Protein AF-A0AA46BMF0-F1 (afdb_monomer)

Sequence (228 aa):
MGSPQRKYLVFAQSRNICGVSTIYRDSSHRDNASNGRYTAHARIDETCWSSPDWSVAAHELVHMLGGVQPDAPHASGKYHCDDANDLMCYRETPTTRLRPVCGLEHVGLLDCGGDDYFSTAPRRGGYLASHWNVADSVFLDRTPMLSAAQGAPIAVRGKPKPGRALALSVPVIPGVQKYTWRGPGIRNNNRSRTRAVLPDRPAVVTYRLLINMPDGVVQESTRTLRVR

Mean predicted aligned error: 12.83 Å

pLDDT: mean 90.82, std 10.12, range [42.22, 98.31]

Foldseek 3Di:
DFFLQDEEEEEDADDDDQKDKDADQFFAAPPGCLQSVGYMYMYGYPVQPDDPQAHSSVLRVLRSLHAFHLPFPQHPNPRAGQAPLANRHDCPDPPRHHDPPDDSNRNHPHDPPCQGAADPDHDVVGSNVGTYHSCPHPVDDPDDPPPQAAAFEWDWDDDQAAQDKIKTFGPDDPQWPFKAKDWAQWDGDRDRMTMRGHHNDWDKIKMKIWTAGPVRGIYIYMDIDTYD

Solvent-accessible surface area (backbone atoms only — not comparable to full-atom values): 12692 Å² total; per-residue (Å²): 139,79,52,29,88,45,74,45,80,42,84,40,94,47,81,85,52,58,59,49,48,35,68,58,99,46,52,46,51,85,82,23,50,41,58,47,68,43,54,32,49,24,42,29,13,57,83,34,73,72,55,98,56,43,51,50,67,57,40,27,48,39,20,34,47,33,28,34,34,51,84,27,89,50,34,68,58,76,41,28,28,27,46,28,38,23,47,58,25,66,73,83,45,98,79,52,72,64,41,88,77,40,55,80,87,28,29,69,36,78,40,75,82,31,49,49,26,33,41,96,75,46,48,86,89,38,58,46,61,69,24,36,32,43,65,74,28,83,90,57,78,90,66,76,78,73,60,82,67,64,26,65,70,65,45,75,49,72,77,57,31,52,57,37,64,35,41,39,32,37,78,85,64,88,72,61,74,43,38,46,60,45,46,74,55,52,57,68,74,61,48,56,53,43,50,26,38,40,58,79,49,76,44,77,47,57,36,40,37,41,37,35,37,83,90,70,52,69,32,43,24,73,44,78,47,69,30,93

Organism: NCBI:txid1863

Secondary structure (DSSP, 8-state):
---TT-EEEEEES--S-SEEE------BSSS-TTTTTS-EEEEEEGGGS--SS--HHHHHHHHHTTPSPTTSTTB-SSS-B-BTTSTTB---STT---B--S-GGGTTSS-TTSSSS--SSPPTTSGGGTB--GGG-TTS-------SS-PPP-EEES---TT-EEEEE-PPPTT--EEEEESTTB---SSSEEEEEPPSS-EEEEEEEEEE-TTS-EEEEEEEEEE-

Nearest PDB structures (foldseek):
  9flu-assembly1_A  TM=7.341E-01  e=1.846E-03  Aureispira sp. CCB-QB1
  9g8b-assembly1_A  TM=7.384E-01  e=3.014E-03  Aureispira sp. CCB-QB1
  9fls-assembly1_A  TM=6.776E-01  e=3.205E-03  Aureispira sp. CCB-QB1
  9flw-assembly1_A  TM=7.403E-01  e=1.720E-01  Aureispira sp. CCB-QB1
  3pe9-assembly4_D  TM=5.114E-01  e=1.676E-02  Acetivibrio thermocellus

Structure (mmCIF, N/CA/C/O backbone):
data_AF-A0AA46BMF0-F1
#
_entry.id   AF-A0AA46BMF0-F1
#
loop_
_atom_site.group_PDB
_atom_site.id
_atom_site.type_symbol
_atom_site.label_atom_id
_atom_site.label_alt_id
_atom_site.label_comp_id
_atom_site.label_asym_id
_atom_site.label_entity_id
_atom_site.label_seq_id
_atom_site.pdbx_PDB_ins_code
_atom_site.Cartn_x
_atom_site.Cartn_y
_atom_site.Cartn_z
_atom_site.occupancy
_atom_site.B_iso_or_equiv
_atom_site.auth_seq_id
_atom_site.auth_comp_id
_atom_site.auth_asym_id
_atom_site.auth_atom_id
_atom_site.pdbx_PDB_model_num
ATOM 1 N N . MET A 1 1 ? 9.188 -21.666 -14.928 1.00 49.38 1 MET A N 1
ATOM 2 C CA . MET A 1 1 ? 8.890 -21.388 -13.505 1.00 49.38 1 MET A CA 1
ATOM 3 C C . MET A 1 1 ? 8.235 -20.022 -13.434 1.00 49.38 1 MET A C 1
ATOM 5 O O . MET A 1 1 ? 8.790 -19.093 -13.999 1.00 49.38 1 MET A O 1
ATOM 9 N N . GLY A 1 2 ? 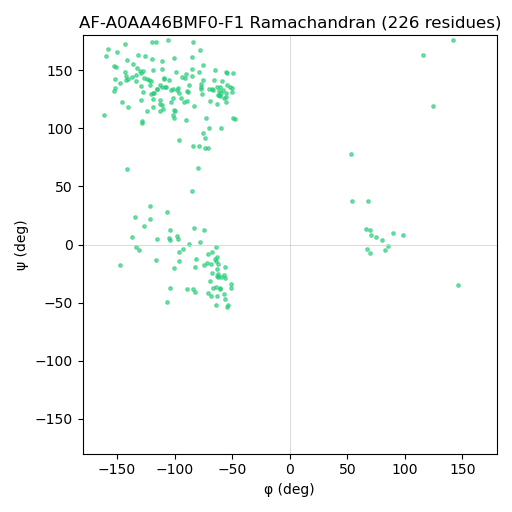7.058 -19.930 -12.815 1.00 69.69 2 GLY A N 1
ATOM 10 C CA . GLY A 1 2 ? 6.289 -18.689 -12.673 1.00 69.69 2 GLY A CA 1
ATOM 11 C C . GLY A 1 2 ? 4.869 -18.827 -13.221 1.00 69.69 2 GLY A C 1
ATOM 12 O O . GLY A 1 2 ? 4.691 -19.144 -14.392 1.00 69.69 2 GLY A O 1
ATOM 13 N N . SER A 1 3 ? 3.866 -18.636 -12.361 1.00 84.56 3 SER A N 1
ATOM 14 C CA . SER A 1 3 ? 2.471 -18.445 -12.779 1.00 84.56 3 SER A CA 1
ATOM 15 C C . SER A 1 3 ? 2.188 -16.944 -12.817 1.00 84.56 3 SER A C 1
ATOM 17 O O . SER A 1 3 ? 2.576 -16.253 -11.872 1.00 84.56 3 SER A O 1
ATOM 19 N N . PRO A 1 4 ? 1.537 -16.400 -13.859 1.00 87.44 4 PRO A N 1
ATOM 20 C CA . PRO A 1 4 ? 1.172 -14.985 -13.892 1.00 87.44 4 PRO A CA 1
ATOM 21 C C . PRO A 1 4 ? 0.082 -14.649 -12.861 1.00 87.44 4 PRO A C 1
ATOM 23 O O . PRO A 1 4 ? -0.049 -13.501 -12.460 1.00 87.44 4 PRO A O 1
ATOM 26 N N . GLN A 1 5 ? -0.616 -15.664 -12.339 1.00 88.06 5 GLN A N 1
ATOM 27 C CA . GLN A 1 5 ? -1.587 -15.556 -11.246 1.00 88.06 5 GLN A CA 1
ATOM 28 C C . GLN A 1 5 ? -0.933 -15.562 -9.854 1.00 88.06 5 GLN A C 1
ATOM 30 O O . GLN A 1 5 ? -1.604 -15.810 -8.853 1.00 88.06 5 GLN A O 1
ATOM 35 N N . ARG A 1 6 ? 0.387 -15.364 -9.759 1.00 91.56 6 ARG A N 1
ATOM 36 C CA . ARG A 1 6 ? 1.110 -15.286 -8.484 1.00 91.56 6 ARG A CA 1
ATOM 37 C C . ARG A 1 6 ? 2.177 -14.200 -8.539 1.00 91.56 6 ARG A C 1
ATOM 39 O O . ARG A 1 6 ? 2.861 -14.032 -9.550 1.00 91.56 6 ARG A O 1
ATOM 46 N N . LYS A 1 7 ? 2.336 -13.507 -7.415 1.00 93.69 7 LYS A N 1
ATOM 47 C CA . LYS A 1 7 ? 3.423 -12.564 -7.144 1.00 93.69 7 LYS A CA 1
ATOM 48 C C . LYS A 1 7 ? 4.251 -13.135 -6.001 1.00 93.69 7 LYS A C 1
ATOM 50 O O . LYS A 1 7 ? 3.685 -13.633 -5.029 1.00 93.69 7 LYS A O 1
ATOM 55 N N . TYR A 1 8 ? 5.570 -13.129 -6.146 1.00 95.69 8 TYR A N 1
ATOM 56 C CA . TYR A 1 8 ? 6.467 -13.780 -5.193 1.00 95.69 8 TYR A CA 1
ATOM 57 C C . TYR A 1 8 ? 7.299 -12.737 -4.462 1.00 95.69 8 TYR A C 1
ATOM 59 O O . TYR A 1 8 ? 8.140 -12.075 -5.063 1.00 95.69 8 TYR A O 1
ATOM 67 N N . LEU A 1 9 ? 7.080 -12.629 -3.157 1.00 96.19 9 LEU A N 1
ATOM 68 C CA . LEU A 1 9 ? 7.889 -11.814 -2.263 1.00 96.19 9 LEU A CA 1
ATOM 69 C C . LEU A 1 9 ? 8.880 -12.729 -1.538 1.00 96.19 9 LEU A C 1
ATOM 71 O O . LEU A 1 9 ? 8.469 -13.627 -0.802 1.00 96.19 9 LEU A O 1
ATOM 75 N N . VAL A 1 10 ? 10.175 -12.544 -1.786 1.00 96.31 10 VAL A N 1
ATOM 76 C CA . VAL A 1 10 ? 11.238 -13.423 -1.284 1.00 96.31 10 VAL A CA 1
ATOM 77 C C . VAL A 1 10 ? 12.072 -12.695 -0.237 1.00 96.31 10 VAL A C 1
ATOM 79 O O . VAL A 1 10 ? 12.730 -11.701 -0.533 1.00 96.31 10 VAL A O 1
ATOM 82 N N . PHE A 1 11 ? 12.098 -13.237 0.975 1.00 97.06 11 PHE A N 1
ATOM 83 C CA . PHE A 1 11 ? 13.001 -12.806 2.038 1.00 97.06 11 PHE A CA 1
ATOM 84 C C . PHE A 1 11 ? 14.286 -13.631 1.942 1.00 97.06 11 PHE A C 1
ATOM 86 O O . PHE A 1 11 ? 14.283 -14.835 2.203 1.00 97.06 11 PHE A O 1
ATOM 93 N N . ALA A 1 12 ? 15.367 -13.002 1.488 1.00 96.31 12 ALA A N 1
ATOM 94 C CA . ALA A 1 12 ? 16.640 -13.658 1.227 1.00 96.31 12 ALA A CA 1
ATOM 95 C C . ALA A 1 12 ? 17.631 -13.402 2.367 1.00 96.31 12 ALA A C 1
ATOM 97 O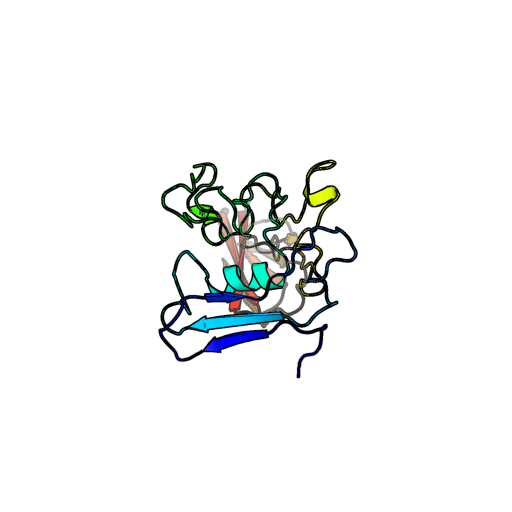 O . ALA A 1 12 ? 17.821 -12.267 2.796 1.00 96.31 12 ALA A O 1
ATOM 98 N N . GLN A 1 13 ? 18.302 -14.458 2.825 1.00 96.38 13 GLN A N 1
ATOM 99 C CA . GLN A 1 13 ? 19.389 -14.351 3.797 1.00 96.38 13 GLN A CA 1
ATOM 100 C C . GLN A 1 13 ? 20.674 -13.896 3.082 1.00 96.38 13 GLN A C 1
ATOM 102 O O . GLN A 1 13 ? 21.460 -14.699 2.580 1.00 96.38 13 GLN A O 1
ATOM 107 N N . SER A 1 14 ? 20.808 -12.585 2.922 1.00 95.69 14 SER A N 1
ATOM 108 C CA . SER A 1 14 ? 21.863 -11.875 2.191 1.00 95.69 14 SER A CA 1
ATOM 109 C C . SER A 1 14 ? 21.937 -10.439 2.717 1.00 95.69 14 SER A C 1
ATOM 111 O O . SER A 1 14 ? 21.047 -10.027 3.451 1.00 95.69 14 SER A O 1
ATOM 113 N N . ARG A 1 15 ? 22.979 -9.671 2.366 1.00 94.88 15 ARG A N 1
ATOM 114 C CA . ARG A 1 15 ? 23.179 -8.266 2.793 1.00 94.88 15 ARG A CA 1
ATOM 115 C C . ARG A 1 15 ? 23.594 -7.329 1.649 1.00 94.88 15 ARG A C 1
ATOM 117 O O . ARG A 1 15 ? 24.270 -6.333 1.883 1.00 94.88 15 ARG A O 1
ATOM 124 N N . ASN A 1 16 ? 23.276 -7.686 0.408 1.00 93.94 16 ASN A N 1
ATOM 125 C CA . ASN A 1 16 ? 23.817 -7.032 -0.786 1.00 93.94 16 ASN A CA 1
ATOM 126 C C . ASN A 1 16 ? 22.973 -5.838 -1.247 1.00 93.94 16 ASN A C 1
ATOM 128 O O . ASN A 1 16 ? 23.525 -4.842 -1.705 1.00 93.94 16 ASN A O 1
ATOM 132 N N . ILE A 1 17 ? 21.647 -5.940 -1.158 1.00 93.44 17 ILE A N 1
ATOM 133 C CA . ILE A 1 17 ? 20.696 -4.910 -1.609 1.00 93.44 17 ILE A CA 1
ATOM 134 C C . ILE A 1 17 ? 19.537 -4.838 -0.625 1.00 93.44 17 ILE A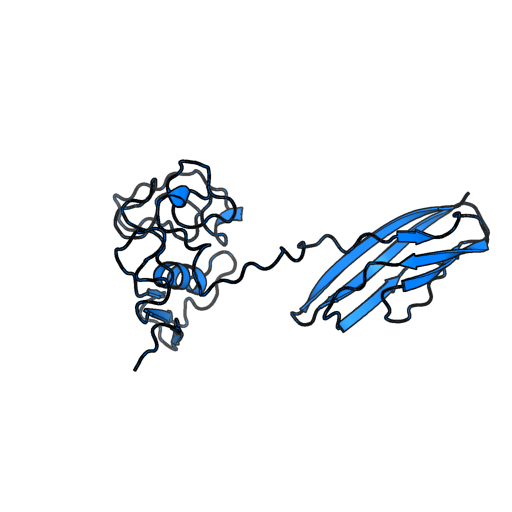 C 1
ATOM 136 O O . ILE A 1 17 ? 19.103 -5.885 -0.184 1.00 93.44 17 ILE A O 1
ATOM 140 N N . CYS A 1 18 ? 18.987 -3.667 -0.289 1.00 92.62 18 CYS A N 1
ATOM 141 C CA . CYS A 1 18 ? 17.825 -3.658 0.613 1.00 92.62 18 CYS A CA 1
ATOM 142 C C . CYS A 1 18 ? 16.611 -4.361 -0.007 1.00 92.62 18 CYS A C 1
ATOM 144 O O . CYS A 1 18 ? 16.039 -5.263 0.606 1.00 92.62 18 CYS A O 1
ATOM 146 N N . GLY A 1 19 ? 16.250 -3.955 -1.221 1.00 95.44 19 GLY A N 1
ATOM 147 C CA . GLY A 1 19 ? 15.105 -4.455 -1.962 1.00 95.44 19 GLY A CA 1
ATOM 148 C C . GLY A 1 19 ? 15.347 -4.358 -3.464 1.00 95.44 19 GLY A C 1
ATOM 149 O O . GLY A 1 19 ? 16.166 -3.559 -3.922 1.00 95.44 19 GLY A O 1
ATOM 150 N N . VAL A 1 20 ? 14.700 -5.238 -4.221 1.00 96.62 20 VAL A N 1
ATOM 151 C CA . VAL A 1 20 ? 14.558 -5.111 -5.673 1.00 96.62 20 VAL A CA 1
ATOM 152 C C . VAL A 1 20 ? 13.283 -5.805 -6.114 1.00 96.62 20 VAL A C 1
ATOM 154 O O . VAL A 1 20 ? 12.951 -6.888 -5.619 1.00 96.62 20 VAL A O 1
ATOM 157 N N . SER A 1 21 ? 12.608 -5.220 -7.093 1.00 97.31 21 SER A N 1
ATOM 158 C CA . SER A 1 21 ? 11.345 -5.723 -7.603 1.00 97.31 21 SER A CA 1
ATOM 159 C C . SER A 1 21 ? 11.272 -5.708 -9.120 1.00 97.31 21 SER A C 1
ATOM 161 O O . SER A 1 21 ? 11.945 -4.948 -9.815 1.00 97.31 21 SER A O 1
ATOM 163 N N . THR A 1 22 ? 10.426 -6.588 -9.641 1.00 97.12 22 THR A N 1
ATOM 164 C CA . THR A 1 22 ? 9.987 -6.534 -11.030 1.00 97.12 22 THR A CA 1
ATOM 165 C C . THR A 1 22 ? 8.963 -5.414 -11.179 1.00 97.12 22 THR A C 1
ATOM 167 O O . THR A 1 22 ? 7.964 -5.415 -10.468 1.00 97.12 22 THR A O 1
ATOM 170 N N . ILE A 1 23 ? 9.143 -4.535 -12.163 1.00 96.56 23 ILE A N 1
ATOM 171 C CA . ILE A 1 23 ? 8.135 -3.550 -12.561 1.00 96.56 23 ILE A CA 1
ATOM 172 C C . ILE A 1 23 ? 7.982 -3.528 -14.080 1.00 96.56 23 ILE A C 1
ATOM 174 O O . ILE A 1 23 ? 8.958 -3.643 -14.824 1.00 96.56 23 ILE A O 1
ATOM 178 N N . TYR A 1 24 ? 6.742 -3.387 -14.542 1.00 96.81 24 TYR A N 1
ATOM 179 C CA . TYR A 1 24 ? 6.412 -3.243 -15.955 1.00 96.81 24 TYR A CA 1
ATOM 180 C C . TYR A 1 24 ? 5.978 -1.809 -16.237 1.00 96.81 24 TYR A C 1
ATOM 182 O O . TYR A 1 24 ? 5.183 -1.243 -15.488 1.00 96.81 24 TYR A O 1
ATOM 190 N N . ARG A 1 25 ? 6.488 -1.233 -17.331 1.00 97.69 25 ARG A N 1
ATOM 191 C CA . ARG A 1 25 ? 5.998 0.043 -17.856 1.00 97.69 25 ARG A CA 1
ATOM 192 C C . ARG A 1 25 ? 4.668 -0.188 -18.551 1.00 97.69 25 ARG A C 1
ATOM 194 O O . ARG A 1 25 ? 4.633 -0.590 -19.712 1.00 97.69 25 ARG A O 1
ATOM 201 N N . ASP A 1 26 ? 3.605 0.054 -17.817 1.00 97.81 26 ASP A N 1
ATOM 202 C CA . ASP A 1 26 ? 2.238 -0.058 -18.276 1.00 97.81 26 ASP A CA 1
ATOM 203 C C . ASP A 1 26 ? 1.385 0.743 -17.295 1.00 97.81 26 ASP A C 1
ATOM 205 O O . ASP A 1 26 ? 1.287 0.381 -16.126 1.00 97.81 26 ASP A O 1
ATOM 209 N N . SER A 1 27 ? 0.816 1.856 -17.746 1.00 97.56 27 SER A N 1
ATOM 210 C CA . SER A 1 27 ? -0.126 2.668 -16.972 1.00 97.56 27 SER A CA 1
ATOM 211 C C . SER A 1 27 ? -1.567 2.462 -17.438 1.00 97.56 27 SER A C 1
ATOM 213 O O . SER A 1 27 ? -2.464 3.200 -17.028 1.00 97.56 27 SER A O 1
ATOM 215 N N . SER A 1 28 ? -1.831 1.439 -18.265 1.00 97.75 28 SER A N 1
ATOM 216 C CA . SER A 1 28 ? -3.189 1.132 -18.705 1.00 97.75 28 SER A CA 1
ATOM 217 C C . SER A 1 28 ? -4.070 0.742 -17.517 1.00 97.75 28 SER A C 1
ATOM 219 O O . SER A 1 28 ? -3.673 -0.010 -16.628 1.00 97.75 28 SER A O 1
ATOM 221 N N . HIS A 1 29 ? -5.287 1.282 -17.491 1.00 94.62 29 HIS A N 1
ATOM 222 C CA . HIS A 1 29 ? -6.193 1.148 -16.350 1.00 94.62 29 HIS A CA 1
ATOM 223 C C . HIS A 1 29 ? -6.704 -0.286 -16.146 1.00 94.62 29 HIS A C 1
ATOM 225 O O . HIS A 1 29 ? -6.736 -0.771 -15.023 1.00 94.62 29 HIS A O 1
ATOM 231 N N . ARG A 1 30 ? -7.119 -0.980 -17.213 1.00 87.44 30 ARG A N 1
ATOM 232 C CA . ARG A 1 30 ? -7.803 -2.286 -17.099 1.00 87.44 30 ARG A CA 1
ATOM 233 C C . ARG A 1 30 ? -6.917 -3.483 -17.432 1.00 87.44 30 ARG A C 1
ATOM 235 O O . ARG A 1 30 ? -7.006 -4.501 -16.755 1.00 87.44 30 ARG A O 1
ATOM 242 N N . ASP A 1 31 ? -6.047 -3.342 -18.429 1.00 89.00 31 ASP A N 1
ATOM 243 C CA . ASP A 1 31 ? -5.282 -4.452 -19.017 1.00 89.00 31 ASP A CA 1
ATOM 244 C C . ASP A 1 31 ? -3.799 -4.436 -18.615 1.00 89.00 31 ASP A C 1
ATOM 246 O O . ASP A 1 31 ? -2.932 -4.929 -19.345 1.00 89.00 31 ASP A O 1
ATOM 250 N N . ASN A 1 32 ? -3.520 -3.877 -17.436 1.00 95.38 32 ASN A N 1
ATOM 251 C CA . ASN A 1 32 ? -2.176 -3.669 -16.930 1.00 95.38 32 ASN A CA 1
ATOM 252 C C . ASN A 1 32 ? -1.367 -4.973 -16.834 1.00 95.38 32 ASN A C 1
ATOM 254 O O . ASN A 1 32 ? -1.813 -5.970 -16.259 1.00 95.38 32 ASN A O 1
ATOM 258 N N . ALA A 1 33 ? -0.130 -4.946 -17.320 1.00 96.12 33 ALA A N 1
ATOM 259 C CA . ALA A 1 33 ? 0.840 -6.035 -17.261 1.00 96.12 33 ALA A CA 1
ATOM 260 C C . ALA A 1 33 ? 1.031 -6.633 -15.850 1.00 96.12 33 ALA A C 1
ATOM 262 O O . ALA A 1 33 ? 1.175 -7.854 -15.692 1.00 96.12 33 ALA A O 1
ATOM 263 N N . SER A 1 34 ? 1.003 -5.793 -14.814 1.00 95.75 34 SER A N 1
ATOM 264 C CA . SER A 1 34 ? 1.143 -6.217 -13.421 1.00 95.75 34 SER A CA 1
ATOM 265 C C . SER A 1 34 ? -0.117 -6.897 -12.875 1.00 95.75 34 SER A C 1
ATOM 267 O O . SER A 1 34 ? -0.003 -7.679 -11.927 1.00 95.75 34 SER A O 1
ATOM 269 N N . ASN A 1 35 ? -1.276 -6.727 -13.519 1.00 95.12 35 ASN A N 1
ATOM 270 C CA . ASN A 1 35 ? -2.581 -7.228 -13.083 1.00 95.12 35 ASN A CA 1
ATOM 271 C C . ASN A 1 35 ? -2.871 -8.682 -13.508 1.00 95.12 35 ASN A C 1
ATOM 273 O O . ASN A 1 35 ? -3.930 -9.013 -14.034 1.00 95.12 35 ASN A O 1
ATOM 277 N N . GLY A 1 36 ? -1.896 -9.570 -13.313 1.00 92.69 36 GLY A N 1
ATOM 278 C CA . GLY A 1 36 ? -2.060 -11.006 -13.560 1.00 92.69 36 GLY A CA 1
ATOM 279 C C . GLY A 1 36 ? -1.716 -11.466 -14.977 1.00 92.69 36 GLY A C 1
ATOM 280 O O . GLY A 1 36 ? -1.971 -12.621 -15.316 1.00 92.69 36 GLY A O 1
ATOM 281 N N . ARG A 1 37 ? -1.108 -10.596 -15.798 1.00 93.50 37 ARG A N 1
ATOM 282 C CA . ARG A 1 37 ? -0.614 -10.947 -17.139 1.00 93.50 37 ARG A CA 1
ATOM 283 C C . ARG A 1 37 ? 0.780 -11.572 -17.109 1.00 93.50 37 ARG A C 1
ATOM 285 O O . ARG A 1 37 ? 1.035 -12.523 -17.844 1.00 93.50 37 ARG A O 1
ATOM 292 N N . TYR A 1 38 ? 1.664 -11.075 -16.242 1.00 93.69 38 TYR A N 1
ATOM 293 C CA . TYR A 1 38 ? 3.028 -11.586 -16.100 1.00 93.69 38 TYR A CA 1
ATOM 294 C C . TYR A 1 38 ? 3.395 -11.906 -14.649 1.00 93.69 38 TYR A C 1
ATOM 296 O O . TYR A 1 38 ? 2.963 -11.246 -13.694 1.00 93.69 38 TYR A O 1
ATOM 304 N N . THR A 1 39 ? 4.239 -12.928 -14.491 1.00 93.12 39 THR A N 1
ATOM 305 C CA . THR A 1 39 ? 4.863 -13.256 -13.208 1.00 93.12 39 THR A CA 1
ATOM 306 C C . THR A 1 39 ? 5.841 -12.158 -12.815 1.00 93.12 39 THR A C 1
ATOM 308 O O . THR A 1 39 ? 6.676 -11.761 -13.617 1.00 93.12 39 THR A O 1
ATOM 311 N N . ALA A 1 40 ? 5.779 -11.726 -11.560 1.00 95.25 40 ALA A N 1
ATOM 312 C CA . ALA A 1 40 ? 6.712 -10.771 -10.980 1.00 95.25 40 ALA A CA 1
ATOM 313 C C . ALA A 1 40 ? 7.243 -11.303 -9.647 1.00 95.25 40 ALA A C 1
ATOM 315 O O . ALA A 1 40 ? 6.557 -12.056 -8.943 1.00 95.25 40 ALA A O 1
ATOM 316 N N . HIS A 1 41 ? 8.475 -10.914 -9.336 1.00 95.94 41 HIS A N 1
ATOM 317 C CA . HIS A 1 41 ? 9.161 -11.287 -8.107 1.00 95.94 41 HIS A CA 1
ATOM 318 C C . HIS A 1 41 ? 9.805 -10.050 -7.489 1.00 95.94 41 HIS A C 1
ATOM 320 O O . HIS A 1 41 ? 10.296 -9.177 -8.209 1.00 95.94 41 HIS A O 1
ATOM 326 N N . ALA A 1 42 ? 9.835 -10.032 -6.166 1.00 97.50 42 ALA A N 1
ATOM 327 C CA . ALA A 1 42 ? 10.571 -9.079 -5.366 1.00 97.50 42 ALA A CA 1
ATOM 328 C C . ALA A 1 42 ? 11.448 -9.829 -4.372 1.00 97.50 42 ALA A C 1
ATOM 330 O O . ALA A 1 42 ? 11.106 -10.925 -3.915 1.00 97.50 42 ALA A O 1
ATOM 331 N N . ARG A 1 43 ? 12.580 -9.226 -4.035 1.00 96.81 43 ARG A N 1
ATOM 332 C CA . ARG A 1 43 ? 13.553 -9.757 -3.089 1.00 96.81 43 ARG A CA 1
ATOM 333 C C . ARG A 1 43 ? 13.894 -8.692 -2.058 1.00 96.81 43 ARG A C 1
ATOM 335 O O . ARG A 1 43 ? 14.145 -7.555 -2.433 1.00 96.81 43 ARG A O 1
ATOM 342 N N . ILE A 1 44 ? 13.964 -9.101 -0.794 1.00 97.69 44 ILE A N 1
ATOM 343 C CA . ILE A 1 44 ? 14.371 -8.266 0.338 1.00 97.69 44 ILE A CA 1
ATOM 344 C C . ILE A 1 44 ? 15.453 -9.009 1.120 1.00 97.69 44 ILE A C 1
ATOM 346 O O . ILE A 1 44 ? 15.247 -10.152 1.544 1.00 97.69 44 ILE A O 1
ATOM 350 N N . ASP A 1 45 ? 16.603 -8.367 1.304 1.00 97.38 45 ASP A N 1
ATOM 351 C CA . ASP A 1 45 ? 17.725 -8.932 2.057 1.00 97.38 45 ASP A CA 1
ATOM 352 C C . ASP A 1 45 ? 17.582 -8.685 3.570 1.00 97.38 45 ASP A C 1
ATOM 354 O O . ASP A 1 45 ? 16.839 -7.810 4.022 1.00 97.38 45 ASP A O 1
ATOM 358 N N . GLU A 1 46 ? 18.316 -9.462 4.368 1.00 95.94 46 GLU A N 1
ATOM 359 C CA . GLU A 1 46 ? 18.089 -9.627 5.812 1.00 95.94 46 GLU A CA 1
ATOM 360 C C . GLU A 1 46 ? 18.245 -8.345 6.633 1.00 95.94 46 GLU A C 1
ATOM 362 O O . GLU A 1 46 ? 17.618 -8.194 7.679 1.00 95.94 46 GLU A O 1
ATOM 367 N N . THR A 1 47 ? 19.034 -7.387 6.147 1.00 93.25 47 THR A N 1
ATOM 368 C CA . THR A 1 47 ? 19.223 -6.090 6.808 1.00 93.25 47 THR A CA 1
ATOM 369 C C . THR A 1 47 ? 18.000 -5.181 6.710 1.00 93.25 47 THR A C 1
ATOM 371 O O . THR A 1 47 ? 17.933 -4.199 7.443 1.00 93.25 47 THR A O 1
ATOM 374 N N . CYS A 1 48 ? 17.053 -5.478 5.814 1.00 94.62 48 CYS A N 1
ATOM 375 C CA . CYS A 1 48 ? 15.906 -4.615 5.516 1.00 94.62 48 CYS A CA 1
ATOM 376 C C . CYS A 1 48 ? 14.560 -5.358 5.646 1.00 94.62 48 CYS A C 1
ATOM 378 O O . CYS A 1 48 ? 13.529 -4.864 5.194 1.00 94.62 48 CYS A O 1
ATOM 380 N N . TRP A 1 49 ? 14.550 -6.530 6.299 1.00 93.94 49 TRP A N 1
ATOM 381 C CA . TRP A 1 49 ? 13.331 -7.306 6.578 1.00 93.94 49 TRP A CA 1
ATOM 382 C C . TRP A 1 49 ? 12.327 -6.576 7.476 1.00 93.94 49 TRP A C 1
ATOM 384 O O . TRP A 1 49 ? 11.132 -6.840 7.383 1.00 93.94 49 TRP A O 1
ATOM 394 N N . SER A 1 50 ? 12.796 -5.681 8.349 1.00 87.19 50 SER A N 1
ATOM 395 C CA . SER A 1 50 ? 11.948 -4.944 9.284 1.00 87.19 50 SER A CA 1
ATOM 396 C C . SER A 1 50 ? 12.513 -3.555 9.550 1.00 87.19 50 SER A C 1
ATOM 398 O O . SER A 1 50 ? 13.713 -3.396 9.764 1.00 87.19 50 SER A O 1
ATOM 400 N N . SER A 1 51 ? 11.628 -2.566 9.609 1.00 80.81 51 SER A N 1
ATOM 401 C CA . SER A 1 51 ? 11.893 -1.216 10.106 1.00 80.81 51 SER A CA 1
ATOM 402 C C . SER A 1 51 ? 10.643 -0.733 10.861 1.00 80.81 51 SER A C 1
ATOM 404 O O . SER A 1 51 ? 9.545 -1.196 10.547 1.00 80.81 51 SER A O 1
ATOM 406 N N . PRO A 1 52 ? 10.787 0.105 11.905 1.00 76.88 52 PRO A N 1
ATOM 407 C CA . PRO A 1 52 ? 9.652 0.563 12.707 1.00 76.88 52 PRO A CA 1
ATOM 408 C C . PRO A 1 52 ? 8.654 1.417 11.915 1.00 76.88 52 PRO A C 1
ATOM 410 O O . PRO A 1 52 ? 7.453 1.274 12.123 1.00 76.88 52 PRO A O 1
ATOM 413 N N . ASP A 1 53 ? 9.146 2.252 10.997 1.00 78.62 53 ASP A N 1
ATOM 414 C CA . ASP A 1 53 ? 8.331 3.287 10.342 1.00 78.62 53 ASP A CA 1
ATOM 415 C C . ASP A 1 53 ? 8.177 3.074 8.827 1.00 78.62 53 ASP A C 1
ATOM 417 O O . ASP A 1 53 ? 7.325 3.693 8.200 1.00 78.62 53 ASP A O 1
ATOM 421 N N . TRP A 1 54 ? 8.979 2.184 8.232 1.00 85.19 54 TRP A N 1
ATOM 422 C CA . TRP A 1 54 ? 9.023 1.924 6.789 1.00 85.19 54 TRP A CA 1
ATOM 423 C C . TRP A 1 54 ? 8.997 0.425 6.494 1.00 85.19 54 TRP A C 1
ATOM 425 O O . TRP A 1 54 ? 9.526 -0.375 7.263 1.00 85.19 54 TRP A O 1
ATOM 435 N N . SER A 1 55 ? 8.470 0.028 5.335 1.00 93.00 55 SER A N 1
ATOM 436 C CA . SER A 1 55 ? 8.483 -1.371 4.900 1.00 93.00 55 SER A CA 1
ATOM 437 C C . SER A 1 55 ? 9.054 -1.518 3.493 1.00 93.00 55 SER A C 1
ATOM 439 O O . SER A 1 55 ? 8.370 -1.273 2.503 1.00 93.00 55 SER A O 1
ATOM 441 N N . VAL A 1 56 ? 10.300 -2.001 3.394 1.00 95.12 56 VAL A N 1
ATOM 442 C CA . VAL A 1 56 ? 10.911 -2.360 2.098 1.00 95.12 56 VAL A CA 1
ATOM 443 C C . VAL A 1 56 ? 10.100 -3.461 1.418 1.00 95.12 56 VAL A C 1
ATOM 445 O O . VAL A 1 56 ? 9.867 -3.414 0.219 1.00 95.12 56 VAL A O 1
ATOM 448 N N . ALA A 1 57 ? 9.579 -4.416 2.189 1.00 96.06 57 ALA A N 1
ATOM 449 C CA . ALA A 1 57 ? 8.687 -5.446 1.669 1.00 96.06 57 ALA A CA 1
ATOM 450 C C . ALA A 1 57 ? 7.439 -4.855 0.989 1.00 96.06 57 ALA A C 1
ATOM 452 O O . ALA A 1 57 ? 7.056 -5.320 -0.083 1.00 96.06 57 ALA A O 1
ATOM 453 N N . ALA A 1 58 ? 6.821 -3.832 1.588 1.00 95.94 58 ALA A N 1
ATOM 454 C CA . ALA A 1 58 ? 5.668 -3.159 0.999 1.00 95.94 58 ALA A CA 1
ATOM 455 C C . ALA A 1 58 ? 6.063 -2.312 -0.222 1.00 95.94 58 ALA A C 1
ATOM 457 O O . ALA A 1 58 ? 5.387 -2.399 -1.242 1.00 95.94 58 ALA A O 1
ATOM 458 N N . HIS A 1 59 ? 7.182 -1.584 -0.153 1.00 96.94 59 HIS A N 1
ATOM 459 C CA . HIS A 1 59 ? 7.732 -0.807 -1.268 1.00 96.94 59 HIS A CA 1
ATOM 460 C C . HIS A 1 59 ? 7.939 -1.675 -2.522 1.00 96.94 59 HIS A C 1
ATOM 462 O O . HIS A 1 59 ? 7.371 -1.433 -3.587 1.00 96.94 59 HIS A O 1
ATOM 468 N N . GLU A 1 60 ? 8.667 -2.783 -2.371 1.00 97.69 60 GLU A N 1
ATOM 469 C CA . GLU A 1 60 ? 8.949 -3.690 -3.484 1.00 97.69 60 GLU A CA 1
ATOM 470 C C . GLU A 1 60 ? 7.697 -4.443 -3.965 1.00 97.69 60 GLU A C 1
ATOM 472 O O . GLU A 1 60 ? 7.560 -4.759 -5.153 1.00 97.69 60 GLU A O 1
ATOM 477 N N . LEU A 1 61 ? 6.753 -4.734 -3.064 1.00 97.12 61 LEU A N 1
ATOM 478 C CA . LEU A 1 61 ? 5.467 -5.319 -3.436 1.00 97.12 61 LEU A CA 1
ATOM 479 C C . LEU A 1 61 ? 4.665 -4.368 -4.330 1.00 97.12 61 LEU A C 1
ATOM 481 O O . LEU A 1 61 ? 4.137 -4.814 -5.347 1.00 97.12 61 LEU A O 1
ATOM 485 N N . VAL A 1 62 ? 4.602 -3.076 -4.004 1.00 97.94 62 VAL A N 1
ATOM 486 C CA . VAL A 1 62 ? 3.887 -2.074 -4.812 1.00 97.94 62 VAL A CA 1
ATOM 487 C C . VAL A 1 62 ? 4.471 -1.980 -6.224 1.00 97.94 62 VAL A C 1
ATOM 489 O O . VAL A 1 62 ? 3.701 -1.963 -7.188 1.00 97.94 62 VAL A O 1
ATOM 492 N N . HIS A 1 63 ? 5.797 -2.071 -6.377 1.00 98.31 63 HIS A N 1
ATOM 493 C CA . HIS A 1 63 ? 6.434 -2.219 -7.691 1.00 98.31 63 HIS A CA 1
ATOM 494 C C . HIS A 1 63 ? 5.932 -3.431 -8.483 1.00 98.31 63 HIS A C 1
ATOM 496 O O . HIS A 1 63 ? 5.529 -3.283 -9.641 1.00 98.31 63 HIS A O 1
ATOM 502 N N . MET A 1 64 ? 5.847 -4.612 -7.857 1.00 97.12 64 MET A N 1
ATOM 503 C CA . MET A 1 64 ? 5.303 -5.813 -8.517 1.00 97.12 64 MET A CA 1
ATOM 504 C C . MET A 1 64 ? 3.835 -5.668 -8.917 1.00 97.12 64 MET A C 1
ATOM 506 O O . MET A 1 64 ? 3.373 -6.358 -9.837 1.00 97.12 64 MET A O 1
ATOM 510 N N . LEU A 1 65 ? 3.098 -4.826 -8.191 1.00 97.44 65 LEU A N 1
ATOM 511 C CA . LEU A 1 65 ? 1.704 -4.497 -8.457 1.00 97.44 65 LEU A CA 1
ATOM 512 C C . LEU A 1 65 ? 1.549 -3.333 -9.444 1.00 97.44 65 LEU A C 1
ATOM 514 O O . LEU A 1 65 ? 0.422 -3.019 -9.805 1.00 97.44 65 LEU A O 1
ATOM 518 N N . GLY A 1 66 ? 2.643 -2.753 -9.948 1.00 97.38 66 GLY A N 1
ATOM 519 C CA . GLY A 1 66 ? 2.642 -1.765 -11.028 1.00 97.38 66 GLY A CA 1
ATOM 520 C C . GLY A 1 66 ? 2.725 -0.300 -10.594 1.00 97.38 66 GLY A C 1
ATOM 521 O O . GLY A 1 66 ? 2.584 0.559 -11.458 1.00 97.38 66 GLY A O 1
ATOM 522 N N . GLY A 1 67 ? 2.961 0.005 -9.317 1.00 97.12 67 GLY A N 1
ATOM 523 C CA . GLY A 1 67 ? 3.234 1.373 -8.852 1.00 97.12 67 GLY A CA 1
ATOM 524 C C . GLY A 1 67 ? 4.737 1.639 -8.675 1.00 97.12 67 GLY A C 1
ATOM 525 O O . GLY A 1 67 ? 5.480 0.733 -8.338 1.00 97.12 67 GLY A O 1
ATOM 526 N N . VAL A 1 68 ? 5.272 2.837 -8.874 1.00 97.88 68 VAL A N 1
ATOM 527 C CA . VAL A 1 68 ? 4.664 4.035 -9.467 1.00 97.88 68 VAL A CA 1
ATOM 528 C C . VAL A 1 68 ? 4.943 4.016 -10.969 1.00 97.88 68 VAL A C 1
ATOM 530 O O . VAL A 1 68 ? 6.020 3.592 -11.386 1.00 97.88 68 VAL A O 1
ATOM 533 N N . GLN A 1 69 ? 4.007 4.457 -11.811 1.00 98.06 69 GLN A N 1
ATOM 534 C CA . GLN A 1 69 ? 4.290 4.579 -13.245 1.00 98.06 69 GLN A CA 1
ATOM 535 C C . GLN A 1 69 ? 4.961 5.928 -13.566 1.00 98.06 69 GLN A C 1
ATOM 537 O O . GLN A 1 69 ? 4.637 6.928 -12.930 1.00 98.06 69 GLN A O 1
ATOM 542 N N . PRO A 1 70 ? 5.893 6.002 -14.538 1.00 96.69 70 PRO A N 1
ATOM 543 C CA . PRO A 1 70 ? 6.653 7.227 -14.825 1.00 96.69 70 PRO A CA 1
ATOM 544 C C . PRO A 1 70 ? 5.835 8.423 -15.330 1.00 96.69 70 PRO A C 1
ATOM 546 O O . PRO A 1 70 ? 6.377 9.521 -15.404 1.00 96.69 70 PRO A O 1
ATOM 549 N N . ASP A 1 71 ? 4.589 8.197 -15.739 1.00 97.44 71 ASP A N 1
ATOM 550 C CA . ASP A 1 71 ? 3.612 9.193 -16.184 1.00 97.44 71 ASP A CA 1
ATOM 551 C C . ASP A 1 71 ? 2.623 9.619 -15.082 1.00 97.44 71 ASP A C 1
ATOM 553 O O . ASP A 1 71 ? 1.723 10.414 -15.359 1.00 97.44 71 ASP A O 1
ATOM 557 N N . ALA A 1 72 ? 2.793 9.136 -13.844 1.00 97.81 72 ALA A N 1
ATOM 558 C CA . ALA A 1 72 ? 2.019 9.611 -12.700 1.00 97.81 72 ALA A CA 1
ATOM 559 C C . ALA A 1 72 ? 2.324 11.095 -12.386 1.00 97.81 72 ALA A C 1
ATOM 561 O O . ALA A 1 72 ? 3.444 11.552 -12.648 1.00 97.81 72 ALA A O 1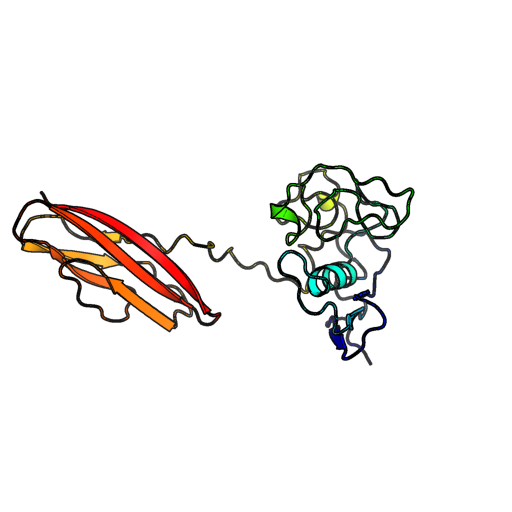
ATOM 562 N N . PRO A 1 73 ? 1.358 11.860 -11.835 1.00 96.00 73 PRO A N 1
ATOM 563 C CA . PRO A 1 73 ? 1.473 13.304 -11.602 1.00 96.00 73 PRO A CA 1
ATOM 564 C C . PRO A 1 73 ? 2.738 13.745 -10.859 1.00 96.00 73 PRO A C 1
ATOM 566 O O . PRO A 1 73 ? 3.271 14.819 -11.149 1.00 96.00 73 PRO A O 1
ATOM 569 N N . HIS A 1 74 ? 3.218 12.911 -9.940 1.00 94.69 74 HIS A N 1
ATOM 570 C CA . HIS A 1 74 ? 4.350 13.182 -9.062 1.00 94.69 74 HIS A CA 1
ATOM 571 C C . HIS A 1 74 ? 5.479 12.159 -9.208 1.00 94.69 74 HIS A C 1
ATOM 573 O O . HIS A 1 74 ? 6.312 11.975 -8.317 1.00 94.69 74 HIS A O 1
ATOM 579 N N . ALA A 1 75 ? 5.530 11.472 -10.349 1.00 94.69 75 ALA A N 1
ATOM 580 C CA . ALA A 1 75 ? 6.588 10.520 -10.626 1.00 94.69 75 ALA A CA 1
ATOM 581 C C . ALA A 1 75 ? 7.953 11.212 -10.742 1.00 94.69 75 ALA A C 1
ATOM 583 O O . ALA A 1 75 ? 8.122 12.228 -11.418 1.00 94.69 75 ALA A O 1
ATOM 584 N N . SER A 1 76 ? 8.989 10.554 -10.228 1.00 91.69 76 SER A N 1
ATOM 585 C CA . SER A 1 76 ? 10.383 10.920 -10.500 1.00 91.69 76 SER A CA 1
ATOM 586 C C . SER A 1 76 ? 10.823 10.598 -11.940 1.00 91.69 76 SER A C 1
ATOM 588 O O . SER A 1 76 ? 11.943 10.913 -12.354 1.00 91.69 76 SER A O 1
ATOM 590 N N . GLY A 1 77 ? 9.968 9.897 -12.696 1.00 89.44 77 GLY A N 1
ATOM 591 C CA . GLY A 1 77 ? 10.258 9.320 -14.009 1.00 89.44 77 GLY A CA 1
ATOM 592 C C . GLY A 1 77 ? 10.980 7.964 -13.964 1.00 89.44 77 GLY A C 1
ATOM 593 O O . GLY A 1 77 ? 11.168 7.339 -15.013 1.00 89.44 77 GLY A O 1
ATOM 594 N N . LYS A 1 78 ? 11.368 7.478 -12.774 1.00 91.00 78 LYS A N 1
ATOM 595 C CA . LYS A 1 78 ? 12.117 6.221 -12.564 1.00 91.00 78 LYS A CA 1
ATOM 596 C C . LYS A 1 78 ? 11.388 5.222 -11.663 1.00 91.00 78 LYS A C 1
ATOM 598 O O . LYS A 1 78 ? 12.015 4.438 -10.963 1.00 91.00 78 LYS A O 1
ATOM 603 N N . TYR A 1 79 ? 10.063 5.226 -11.752 1.00 95.38 79 TYR A N 1
ATOM 604 C CA . TYR A 1 79 ? 9.150 4.366 -10.996 1.00 95.38 79 TYR A CA 1
ATOM 605 C C . TYR A 1 79 ? 9.029 4.659 -9.494 1.00 95.38 79 TYR A C 1
ATOM 607 O O . TYR A 1 79 ? 8.325 3.937 -8.796 1.00 95.38 79 TYR A O 1
ATOM 615 N N . HIS A 1 80 ? 9.626 5.752 -9.025 1.00 95.62 80 HIS A N 1
ATOM 616 C CA . HIS A 1 80 ? 9.374 6.349 -7.716 1.00 95.62 80 HIS A CA 1
ATOM 617 C C . HIS A 1 80 ? 8.543 7.625 -7.870 1.00 95.62 80 HIS A C 1
ATOM 619 O O . HIS A 1 80 ? 8.269 8.071 -8.990 1.00 95.62 80 HIS A O 1
ATOM 625 N N . CYS A 1 81 ? 8.175 8.225 -6.746 1.00 95.00 81 CYS A N 1
ATOM 626 C CA . CYS A 1 81 ? 7.511 9.522 -6.672 1.00 95.00 81 CYS A CA 1
ATOM 627 C C . CYS A 1 81 ? 8.393 10.557 -5.952 1.00 95.00 81 CYS A C 1
ATOM 629 O O . CYS A 1 81 ? 9.484 10.231 -5.466 1.00 95.00 81 CYS A O 1
ATOM 631 N N . ASP A 1 82 ? 7.952 11.814 -5.912 1.00 94.94 82 ASP A N 1
ATOM 632 C CA . ASP A 1 82 ? 8.682 12.900 -5.260 1.00 94.94 82 ASP A CA 1
ATOM 633 C C . ASP A 1 82 ? 7.972 13.525 -4.041 1.00 94.94 82 ASP A C 1
ATOM 635 O O . ASP A 1 82 ? 8.528 14.432 -3.426 1.00 94.94 82 ASP A O 1
ATOM 639 N N . ASP A 1 83 ? 6.825 13.006 -3.605 1.00 94.81 83 ASP A N 1
ATOM 640 C CA . ASP A 1 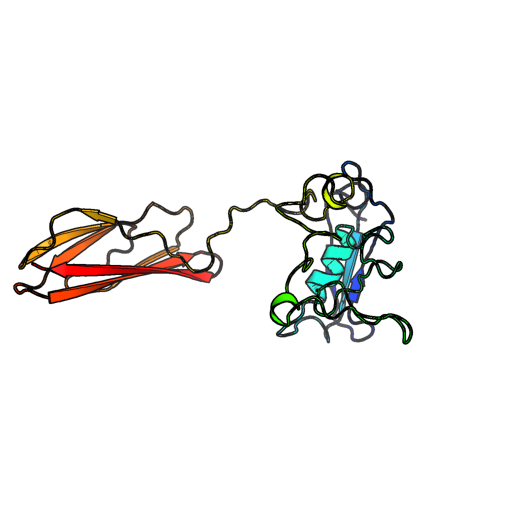83 ? 6.146 13.364 -2.352 1.00 94.81 83 ASP A CA 1
ATOM 641 C C . ASP A 1 83 ? 6.907 12.851 -1.113 1.00 94.81 83 ASP A C 1
ATOM 643 O O . ASP A 1 83 ? 6.863 11.684 -0.728 1.00 94.81 83 ASP A O 1
ATOM 647 N N . ALA A 1 84 ? 7.665 13.728 -0.455 1.00 92.31 84 ALA A N 1
ATOM 648 C CA . ALA A 1 84 ? 8.457 13.358 0.715 1.00 92.31 84 ALA A CA 1
ATOM 649 C C . ALA A 1 84 ? 7.584 12.698 1.796 1.00 92.31 84 ALA A C 1
ATOM 651 O O . ALA A 1 84 ? 6.531 13.233 2.131 1.00 92.31 84 ALA A O 1
ATOM 652 N N . ASN A 1 85 ? 8.095 11.624 2.406 1.00 92.00 85 ASN A N 1
ATOM 653 C CA . ASN A 1 85 ? 7.419 10.777 3.401 1.00 92.00 85 ASN A CA 1
ATOM 654 C C . ASN A 1 85 ? 6.352 9.817 2.845 1.00 92.00 85 ASN A C 1
ATOM 656 O O . ASN A 1 85 ? 5.708 9.147 3.645 1.00 92.00 85 ASN A O 1
ATOM 660 N N . ASP A 1 86 ? 6.189 9.692 1.527 1.00 95.25 86 ASP A N 1
ATOM 661 C CA . ASP A 1 86 ? 5.449 8.576 0.928 1.00 95.25 86 ASP A CA 1
ATOM 662 C C . ASP A 1 86 ? 6.290 7.289 0.870 1.00 95.25 86 ASP A C 1
ATOM 664 O O . ASP A 1 86 ? 7.502 7.349 0.628 1.00 95.25 86 ASP A O 1
ATOM 668 N N . LEU A 1 87 ? 5.648 6.118 0.986 1.00 95.00 87 LEU A N 1
ATOM 669 C CA . LEU A 1 87 ? 6.309 4.812 0.870 1.00 95.00 87 LEU A CA 1
ATOM 670 C C . LEU A 1 87 ? 7.052 4.599 -0.461 1.00 95.00 87 LEU A C 1
ATOM 672 O O . LEU A 1 87 ? 7.979 3.801 -0.517 1.00 95.00 87 LEU A O 1
ATOM 676 N N . MET A 1 88 ? 6.679 5.250 -1.558 1.00 95.75 88 MET A N 1
ATOM 677 C CA . MET A 1 88 ? 7.340 5.057 -2.857 1.00 95.75 88 MET A CA 1
ATOM 678 C C . MET A 1 88 ? 8.278 6.206 -3.233 1.00 95.75 88 MET A C 1
ATOM 680 O O . MET A 1 88 ? 8.859 6.193 -4.321 1.00 95.75 88 MET A O 1
ATOM 684 N N . CYS A 1 89 ? 8.458 7.192 -2.354 1.00 93.56 89 CYS A N 1
ATOM 685 C CA . CYS A 1 89 ? 9.217 8.395 -2.658 1.00 93.56 89 CYS A CA 1
ATOM 686 C C . CYS A 1 89 ? 10.504 8.456 -1.834 1.00 93.56 89 CYS A C 1
ATOM 688 O O . CYS A 1 89 ? 10.499 8.532 -0.605 1.00 93.56 89 CYS A O 1
ATOM 690 N N . TYR A 1 90 ? 11.644 8.517 -2.514 1.00 89.38 90 TYR A N 1
ATOM 691 C CA . TYR A 1 90 ? 12.906 8.874 -1.879 1.00 89.38 90 TYR A CA 1
ATOM 692 C C . TYR A 1 90 ? 13.828 9.576 -2.866 1.00 89.38 90 TYR A C 1
ATOM 694 O O . TYR A 1 90 ? 13.626 9.589 -4.080 1.00 89.38 90 TYR A O 1
ATOM 702 N N . ARG A 1 91 ? 14.875 10.206 -2.332 1.00 87.62 91 ARG A N 1
ATOM 703 C CA . ARG A 1 91 ? 15.845 10.921 -3.153 1.00 87.62 91 ARG A CA 1
ATOM 704 C C . ARG A 1 91 ? 16.744 9.926 -3.890 1.00 87.62 91 ARG A C 1
ATOM 706 O O . ARG A 1 91 ? 17.781 9.526 -3.369 1.00 87.62 91 ARG A O 1
ATOM 713 N N . GLU A 1 92 ? 16.346 9.557 -5.103 1.00 83.25 92 GLU A N 1
ATOM 714 C CA . GLU A 1 92 ? 17.068 8.602 -5.955 1.00 83.25 92 GLU A CA 1
ATOM 715 C C . GLU A 1 92 ? 18.426 9.120 -6.438 1.00 83.25 92 GLU A C 1
ATOM 717 O O . GLU A 1 92 ? 19.390 8.364 -6.554 1.00 83.25 92 GLU A O 1
ATOM 722 N N . THR A 1 93 ? 18.514 10.414 -6.746 1.00 83.06 93 THR A N 1
ATOM 723 C CA . THR A 1 93 ? 19.757 11.075 -7.154 1.00 83.06 93 THR A CA 1
ATOM 724 C C . THR A 1 93 ? 19.944 12.374 -6.373 1.00 83.06 93 THR A C 1
ATOM 726 O O . THR A 1 93 ? 18.974 12.926 -5.848 1.00 83.06 93 THR A O 1
ATOM 729 N N . PRO A 1 94 ? 21.159 12.952 -6.345 1.00 84.44 94 PRO A N 1
ATOM 730 C CA . PRO A 1 94 ? 21.371 14.278 -5.763 1.00 84.44 94 PRO A CA 1
ATOM 731 C C . PRO A 1 94 ? 20.498 15.387 -6.377 1.00 84.44 94 PRO A C 1
ATOM 733 O O . PRO A 1 94 ? 20.330 16.434 -5.758 1.00 84.44 94 PRO A O 1
ATOM 736 N N . THR A 1 95 ? 19.956 15.174 -7.582 1.00 83.81 95 THR A N 1
ATOM 737 C CA . THR A 1 95 ? 19.097 16.134 -8.287 1.00 83.81 95 THR A CA 1
ATOM 738 C C . THR A 1 95 ? 17.602 15.878 -8.099 1.00 83.81 95 THR A C 1
ATOM 740 O O . THR A 1 95 ? 16.819 16.775 -8.409 1.00 83.81 95 THR A O 1
ATOM 743 N N . THR A 1 96 ? 17.189 14.711 -7.588 1.00 84.06 96 THR A N 1
ATOM 744 C CA . THR A 1 96 ? 15.786 14.445 -7.236 1.00 84.06 96 THR A CA 1
ATOM 745 C C . THR A 1 96 ? 15.361 15.405 -6.123 1.00 84.06 96 THR A C 1
ATOM 747 O O . THR A 1 96 ? 15.961 15.432 -5.044 1.00 84.06 96 THR A O 1
ATOM 750 N N . ARG A 1 97 ? 14.332 16.216 -6.386 1.00 89.19 97 ARG A N 1
ATOM 751 C CA . ARG A 1 97 ? 13.772 17.164 -5.417 1.00 89.19 97 ARG A CA 1
ATOM 752 C C . ARG A 1 97 ? 12.509 16.574 -4.817 1.00 89.19 97 ARG A C 1
ATOM 754 O O . ARG A 1 97 ? 11.500 16.521 -5.499 1.00 89.19 97 ARG A O 1
ATOM 761 N N . LEU A 1 98 ? 12.574 16.183 -3.550 1.00 93.44 98 LEU A N 1
ATOM 762 C CA . LEU A 1 98 ? 11.382 15.766 -2.823 1.00 93.44 98 LEU A CA 1
ATOM 763 C C . LEU A 1 98 ? 10.553 16.989 -2.402 1.00 93.44 98 LEU A C 1
ATOM 765 O O . LEU A 1 98 ? 11.104 17.977 -1.904 1.00 93.44 98 LEU A O 1
ATOM 769 N N . ARG A 1 99 ? 9.238 16.915 -2.591 1.00 93.31 99 ARG A N 1
ATOM 770 C CA . ARG A 1 99 ? 8.243 17.914 -2.201 1.00 93.31 99 ARG A CA 1
ATOM 771 C C . ARG A 1 99 ? 7.719 17.576 -0.799 1.00 93.31 99 ARG A C 1
ATOM 773 O O . ARG A 1 99 ? 7.228 16.473 -0.595 1.00 93.31 99 ARG A O 1
ATOM 780 N N . PRO A 1 100 ? 7.814 18.480 0.191 1.00 92.44 100 PRO A N 1
ATOM 781 C CA . PRO A 1 100 ? 7.419 18.200 1.572 1.00 92.44 100 PRO A CA 1
ATOM 782 C C . PRO A 1 100 ? 5.898 18.304 1.752 1.00 92.44 100 PRO A C 1
ATOM 784 O O . PRO A 1 100 ? 5.411 19.217 2.418 1.00 92.44 100 PRO A O 1
ATOM 787 N N . VAL A 1 101 ? 5.147 17.413 1.106 1.00 95.06 101 VAL A N 1
ATOM 788 C CA . VAL A 1 101 ? 3.677 17.451 1.100 1.00 95.06 101 VAL A CA 1
ATOM 789 C C . VAL A 1 101 ? 3.039 16.455 2.069 1.00 95.06 101 VAL A C 1
ATOM 791 O O . VAL A 1 101 ? 1.909 16.692 2.492 1.00 95.06 101 VAL A O 1
ATOM 794 N N . CYS A 1 102 ? 3.761 15.413 2.495 1.00 94.12 102 CYS A N 1
ATOM 795 C CA . CYS A 1 102 ? 3.231 14.397 3.403 1.00 94.12 102 CYS A CA 1
ATOM 796 C C . CYS A 1 102 ? 3.846 14.491 4.798 1.00 94.12 102 CYS A C 1
ATOM 798 O O . CYS A 1 102 ? 5.032 14.797 4.966 1.00 94.12 102 CYS A O 1
ATOM 800 N N . GLY A 1 103 ? 3.026 14.242 5.821 1.00 90.56 103 GLY A N 1
ATOM 801 C CA . GLY A 1 103 ? 3.481 14.160 7.205 1.00 90.56 103 GLY A CA 1
ATOM 802 C C . GLY A 1 103 ? 4.164 12.827 7.518 1.00 90.56 103 GLY A C 1
ATOM 803 O O . GLY A 1 103 ? 4.087 11.868 6.750 1.00 90.56 103 GLY A O 1
ATOM 804 N N . LEU A 1 104 ? 4.846 12.755 8.664 1.00 86.81 104 LEU A N 1
ATOM 805 C CA . LEU A 1 104 ? 5.577 11.552 9.092 1.00 86.81 104 LEU A CA 1
ATOM 806 C C . LEU A 1 104 ? 4.658 10.343 9.327 1.00 86.81 104 LEU A C 1
ATOM 808 O O . LEU A 1 104 ? 5.108 9.204 9.271 1.00 86.81 104 LEU A O 1
ATOM 812 N N . GLU A 1 105 ? 3.367 10.573 9.551 1.00 85.19 105 GLU A N 1
ATOM 813 C CA . GLU A 1 105 ? 2.356 9.522 9.657 1.00 85.19 105 GLU A CA 1
ATOM 814 C C . GLU A 1 105 ? 2.138 8.730 8.354 1.00 85.19 105 GLU A C 1
ATOM 816 O O . GLU A 1 105 ? 1.516 7.670 8.397 1.00 85.19 105 GLU A O 1
ATOM 821 N N . HIS A 1 106 ? 2.666 9.206 7.218 1.00 87.12 106 HIS A N 1
ATOM 822 C CA . HIS A 1 106 ? 2.537 8.555 5.911 1.00 87.12 106 HIS A CA 1
ATOM 823 C C . HIS A 1 106 ? 3.727 7.664 5.516 1.00 87.12 106 HIS A C 1
ATOM 825 O O . HIS A 1 106 ? 3.608 6.928 4.544 1.00 87.12 106 HIS A O 1
ATOM 831 N N . VAL A 1 107 ? 4.822 7.632 6.290 1.00 84.00 107 VAL A N 1
ATOM 832 C CA . VAL A 1 107 ? 6.058 6.887 5.938 1.00 84.00 107 VAL A CA 1
ATOM 833 C C . VAL A 1 107 ? 5.812 5.379 5.753 1.00 84.00 107 VAL A C 1
ATOM 835 O O . VAL A 1 107 ? 6.496 4.721 4.972 1.00 84.00 107 VAL A O 1
ATOM 838 N N . GLY A 1 108 ? 4.800 4.829 6.428 1.00 86.19 108 GLY A N 1
ATOM 839 C CA . GLY A 1 108 ? 4.373 3.433 6.289 1.00 86.19 108 GLY A CA 1
ATOM 840 C C . GLY A 1 108 ? 3.083 3.229 5.484 1.00 86.19 108 GLY A C 1
ATOM 841 O O . GLY A 1 108 ? 2.569 2.110 5.459 1.00 86.19 108 GLY A O 1
ATOM 842 N N . LEU A 1 109 ? 2.524 4.284 4.883 1.00 90.56 109 LEU A N 1
ATOM 843 C CA . LEU A 1 109 ? 1.250 4.264 4.159 1.00 90.56 109 LEU A CA 1
ATOM 844 C C . LEU A 1 109 ? 1.461 4.447 2.652 1.00 90.56 109 LEU A C 1
ATOM 846 O O . LEU A 1 109 ? 2.482 4.962 2.210 1.00 90.56 109 LEU A O 1
ATOM 850 N N . LEU A 1 110 ? 0.480 3.998 1.868 1.00 94.62 110 LEU A N 1
ATOM 851 C CA . LEU A 1 110 ? 0.505 4.128 0.413 1.00 94.62 110 LEU A CA 1
A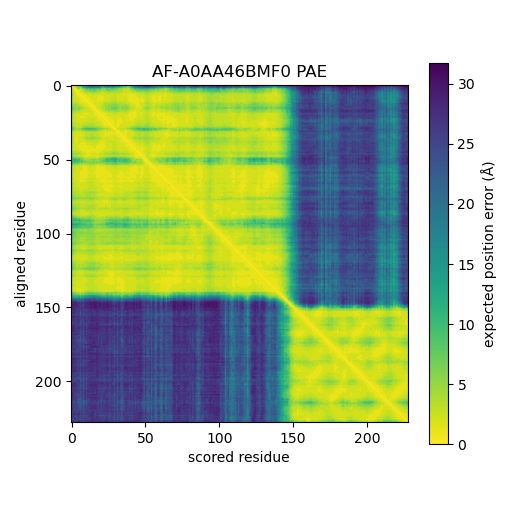TOM 852 C C . LEU A 1 110 ? -0.131 5.444 -0.031 1.00 94.62 110 LEU A C 1
ATOM 854 O O . LEU A 1 110 ? -1.264 5.719 0.365 1.00 94.62 110 LEU A O 1
ATOM 858 N N . ASP A 1 111 ? 0.572 6.144 -0.917 1.00 96.38 111 ASP A N 1
ATOM 859 C CA . ASP A 1 111 ? 0.118 7.259 -1.750 1.00 96.38 111 ASP A CA 1
ATOM 860 C C . ASP A 1 111 ? -0.551 8.377 -0.939 1.00 96.38 111 ASP A C 1
ATOM 862 O O . ASP A 1 111 ? -1.779 8.499 -0.846 1.00 96.38 111 ASP A O 1
ATOM 866 N N . CYS A 1 112 ? 0.284 9.189 -0.299 1.00 91.62 112 CYS A N 1
ATOM 867 C CA . CYS A 1 112 ? -0.127 10.349 0.470 1.00 91.62 112 CYS A CA 1
ATOM 868 C C . CYS A 1 112 ? -0.635 11.476 -0.447 1.00 91.62 112 CYS A C 1
ATOM 870 O O . CYS A 1 112 ? 0.049 12.431 -0.783 1.00 91.62 112 CYS A O 1
ATOM 872 N N . GLY A 1 113 ? -1.901 11.361 -0.827 1.00 92.69 113 GLY A N 1
ATOM 873 C CA . GLY A 1 113 ? -2.547 12.215 -1.828 1.00 92.69 113 GLY A CA 1
ATOM 874 C C . GLY A 1 113 ? -3.568 11.406 -2.615 1.00 92.69 113 GLY A C 1
ATOM 875 O O . GLY A 1 113 ? -4.681 11.875 -2.882 1.00 92.69 113 GLY A O 1
ATOM 876 N N . GLY A 1 114 ? -3.243 10.133 -2.844 1.00 96.44 114 GLY A N 1
ATOM 877 C CA . GLY A 1 114 ? -4.108 9.165 -3.493 1.00 96.44 114 GLY A CA 1
ATOM 878 C C . GLY A 1 114 ? -4.315 9.511 -4.961 1.00 96.44 114 GLY A C 1
ATOM 879 O O . GLY A 1 114 ? -5.446 9.401 -5.460 1.00 96.44 114 GLY A O 1
ATOM 880 N N . ASP A 1 115 ? -3.269 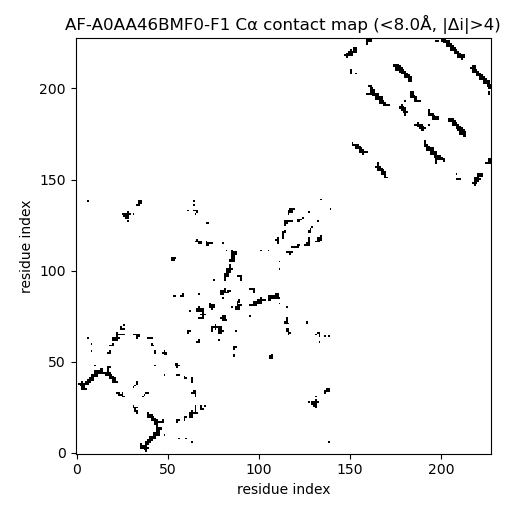10.002 -5.623 1.00 97.31 115 ASP A N 1
ATOM 881 C CA . ASP A 1 115 ? -3.311 10.497 -6.995 1.00 97.31 115 ASP A CA 1
ATOM 882 C C . ASP A 1 115 ? -2.184 9.994 -7.908 1.00 97.31 115 ASP A C 1
ATOM 884 O O . ASP A 1 115 ? -2.278 10.231 -9.118 1.00 97.31 115 ASP A O 1
ATOM 888 N N . ASP A 1 116 ? -1.234 9.200 -7.400 1.00 97.69 116 ASP A N 1
ATOM 889 C CA . ASP A 1 116 ? -0.088 8.707 -8.174 1.00 97.69 116 ASP A CA 1
ATOM 890 C C . ASP A 1 116 ? -0.154 7.229 -8.551 1.00 97.69 116 ASP A C 1
ATOM 892 O O . ASP A 1 116 ? 0.062 6.864 -9.710 1.00 97.69 116 ASP A O 1
ATOM 896 N N . TYR A 1 117 ? -0.429 6.352 -7.590 1.00 98.06 117 TYR A N 1
ATOM 897 C CA . TYR A 1 117 ? -0.371 4.906 -7.804 1.00 98.06 117 TYR A CA 1
ATOM 898 C C . TYR A 1 117 ? -1.387 4.101 -6.995 1.00 98.06 117 TYR A C 1
ATOM 900 O O . TYR A 1 117 ? -1.649 2.952 -7.354 1.00 98.06 117 TYR A O 1
ATOM 908 N N . PHE A 1 118 ? -1.975 4.651 -5.933 1.00 97.88 118 PHE A N 1
ATOM 909 C CA . PHE A 1 118 ? -2.909 3.930 -5.078 1.00 97.88 118 PHE A CA 1
ATOM 910 C C . PHE A 1 118 ? -4.011 4.838 -4.530 1.00 97.88 118 PHE A C 1
ATOM 912 O O . PHE A 1 118 ? -3.773 5.784 -3.794 1.00 97.88 118 PHE A O 1
ATOM 919 N N . SER A 1 119 ? -5.269 4.489 -4.795 1.00 95.75 119 SER A N 1
ATOM 920 C CA . SER A 1 119 ? -6.397 5.129 -4.119 1.00 95.75 119 SER A CA 1
ATOM 921 C C . SER A 1 119 ? -7.600 4.207 -4.033 1.00 95.75 119 SER A C 1
ATOM 923 O O . SER A 1 119 ? -8.036 3.624 -5.024 1.00 95.75 119 SER A O 1
ATOM 925 N N . THR A 1 120 ? -8.195 4.109 -2.845 1.00 92.94 120 THR A N 1
ATOM 926 C CA . THR A 1 120 ? -9.469 3.396 -2.646 1.00 92.94 120 THR A CA 1
ATOM 927 C C . THR A 1 120 ? -10.686 4.244 -3.032 1.00 92.94 120 THR A C 1
ATOM 929 O O . THR A 1 120 ? -11.790 3.714 -3.173 1.00 92.94 120 THR A O 1
ATOM 932 N N . ALA A 1 121 ? -10.487 5.548 -3.239 1.00 92.69 121 ALA A N 1
ATOM 933 C CA . ALA A 1 121 ? -11.507 6.509 -3.640 1.00 92.69 121 ALA A CA 1
ATOM 934 C C . ALA A 1 121 ? -10.918 7.517 -4.649 1.00 92.69 121 ALA A C 1
ATOM 936 O O . ALA A 1 121 ? -10.817 8.708 -4.341 1.00 92.69 121 ALA A O 1
ATOM 937 N N . PRO A 1 122 ? -10.510 7.059 -5.851 1.00 94.56 122 PRO A N 1
ATOM 938 C CA . PRO A 1 122 ? -9.805 7.903 -6.807 1.00 94.56 122 PRO A CA 1
ATOM 939 C C . PRO A 1 122 ? -10.657 9.105 -7.221 1.00 94.56 122 PRO A C 1
ATOM 941 O O . PRO A 1 122 ? -11.854 8.987 -7.517 1.00 94.56 122 PRO A O 1
ATOM 944 N N . ARG A 1 123 ? -10.032 10.287 -7.267 1.00 95.69 123 ARG A N 1
ATOM 945 C CA . ARG A 1 123 ? -10.707 11.527 -7.666 1.00 95.69 123 ARG A CA 1
ATOM 946 C C . ARG A 1 123 ? -11.255 11.389 -9.086 1.00 95.69 123 ARG A C 1
ATOM 948 O O . ARG A 1 123 ? -10.522 11.065 -10.019 1.00 95.69 123 ARG A O 1
ATOM 955 N N . ARG A 1 124 ? -12.533 11.726 -9.289 1.00 95.62 124 ARG A N 1
ATOM 956 C CA . ARG A 1 124 ? -13.144 11.735 -10.629 1.00 95.62 124 ARG A CA 1
ATOM 957 C C . ARG A 1 124 ? -12.364 12.662 -11.570 1.00 95.62 124 ARG A C 1
ATOM 959 O O . ARG A 1 124 ? -12.172 13.838 -11.259 1.00 95.62 124 ARG A O 1
ATOM 966 N N . GLY A 1 125 ? -11.936 12.130 -12.716 1.00 95.38 125 GLY A N 1
ATOM 967 C CA . GLY A 1 125 ? -11.108 12.852 -13.690 1.00 95.38 125 GLY A CA 1
ATOM 968 C C . GLY A 1 125 ? -9.669 13.121 -13.226 1.00 95.38 125 GLY A C 1
ATOM 969 O O . GLY A 1 125 ? -9.002 13.969 -13.810 1.00 95.38 125 GLY A O 1
ATOM 970 N N . GLY A 1 126 ? -9.212 12.480 -12.147 1.00 96.69 126 GLY A N 1
ATOM 971 C CA . GLY A 1 126 ? -7.798 12.413 -11.776 1.00 96.69 126 GLY A CA 1
ATOM 972 C C . GLY A 1 126 ? -7.069 11.290 -12.511 1.00 96.69 126 GLY A C 1
ATOM 973 O O . GLY A 1 126 ? -7.699 10.492 -13.205 1.00 96.69 126 GLY A O 1
ATOM 974 N N . TYR A 1 127 ? -5.749 11.222 -12.332 1.00 98.06 127 TYR A N 1
ATOM 975 C CA . TYR A 1 127 ? -4.886 10.246 -12.999 1.00 98.06 127 TYR A CA 1
ATOM 976 C C . TYR A 1 127 ? -5.374 8.804 -12.786 1.00 98.06 127 TYR A C 1
ATOM 978 O O . TYR A 1 127 ? -5.686 8.116 -13.759 1.00 98.06 127 TYR A O 1
ATOM 986 N N . LEU A 1 128 ? -5.601 8.411 -11.528 1.00 98.19 128 LEU A N 1
ATOM 987 C CA . LEU A 1 128 ? -6.090 7.080 -11.138 1.00 98.19 128 LEU A CA 1
ATOM 988 C C . LEU A 1 128 ? -7.535 6.763 -11.568 1.00 98.19 128 LEU A C 1
ATOM 990 O O . LEU A 1 128 ? -7.992 5.640 -11.389 1.00 98.19 128 LEU A O 1
ATOM 994 N N . ALA A 1 129 ? -8.282 7.718 -12.135 1.00 97.00 129 ALA A N 1
ATOM 995 C CA . ALA A 1 129 ? -9.588 7.426 -12.735 1.00 97.00 129 ALA A CA 1
ATOM 996 C C . ALA A 1 129 ? -9.472 6.874 -14.170 1.00 97.00 129 ALA A C 1
ATOM 998 O O . ALA A 1 129 ? -10.433 6.292 -14.683 1.00 97.00 129 ALA A O 1
ATOM 999 N N . SER A 1 130 ? -8.330 7.080 -14.836 1.00 96.69 130 SER A N 1
ATOM 1000 C CA . SER A 1 130 ? -8.092 6.646 -16.219 1.00 96.69 130 SER A CA 1
ATOM 1001 C C . SER A 1 130 ? -6.774 5.898 -16.439 1.00 96.69 130 SER A C 1
ATOM 1003 O O . SER A 1 130 ? -6.560 5.418 -17.550 1.00 96.69 130 SER A O 1
ATOM 1005 N N . HIS A 1 131 ? -5.924 5.786 -15.421 1.00 98.12 131 HIS A N 1
ATOM 1006 C CA . HIS A 1 131 ? -4.658 5.051 -15.444 1.00 98.12 131 HIS A CA 1
ATOM 1007 C C . HIS A 1 131 ? -4.661 3.941 -14.397 1.00 98.12 131 HIS A C 1
ATOM 1009 O O . HIS A 1 131 ? -5.612 3.796 -13.627 1.00 98.12 131 HIS A O 1
ATOM 1015 N N . TRP A 1 132 ? -3.609 3.128 -14.405 1.00 98.25 132 TRP A N 1
ATOM 1016 C CA . TRP A 1 132 ? -3.438 2.045 -13.452 1.00 98.25 132 TRP A CA 1
ATOM 1017 C C . TRP A 1 132 ? -3.499 2.542 -12.009 1.00 98.25 132 TRP A C 1
ATOM 1019 O O . TRP A 1 132 ? -2.759 3.439 -11.615 1.00 98.25 132 TRP A O 1
ATOM 1029 N N . ASN A 1 133 ? -4.365 1.907 -11.227 1.00 97.94 133 ASN A N 1
ATOM 1030 C CA . ASN A 1 133 ? -4.488 2.104 -9.797 1.00 97.94 133 ASN A CA 1
ATOM 1031 C C . ASN A 1 133 ? -4.179 0.772 -9.122 1.00 97.94 133 ASN A C 1
ATOM 1033 O O . ASN A 1 133 ? -4.893 -0.210 -9.328 1.00 97.94 133 ASN A O 1
ATOM 1037 N N . VAL A 1 134 ? -3.136 0.729 -8.292 1.00 97.88 134 VAL A N 1
ATOM 1038 C CA . VAL A 1 134 ? -2.726 -0.488 -7.578 1.00 97.88 134 VAL A CA 1
ATOM 1039 C C . VAL A 1 134 ? -3.881 -1.055 -6.748 1.00 97.88 134 VAL A C 1
ATOM 1041 O O . VAL A 1 134 ? -3.976 -2.273 -6.606 1.00 97.88 134 VAL A O 1
ATOM 1044 N N . ALA A 1 135 ? -4.805 -0.209 -6.272 1.00 96.06 135 ALA A N 1
ATOM 1045 C CA . ALA A 1 135 ? -6.001 -0.634 -5.542 1.00 96.06 135 ALA A CA 1
ATOM 1046 C C . ALA A 1 135 ? -6.971 -1.517 -6.360 1.00 96.06 135 ALA A C 1
ATOM 1048 O O . ALA A 1 135 ? -7.816 -2.189 -5.768 1.00 96.06 135 ALA A O 1
ATOM 1049 N N . ASP A 1 136 ? -6.852 -1.542 -7.692 1.00 95.19 136 ASP A N 1
ATOM 1050 C CA . ASP A 1 136 ? -7.657 -2.373 -8.599 1.00 95.19 136 ASP A CA 1
ATOM 1051 C C . ASP A 1 136 ? -6.944 -3.674 -9.022 1.00 95.19 136 ASP A C 1
ATOM 1053 O O . ASP A 1 136 ? -7.438 -4.434 -9.860 1.00 95.19 136 ASP A O 1
ATOM 1057 N N . SER A 1 137 ? -5.791 -3.964 -8.414 1.00 95.44 137 SER A N 1
ATOM 1058 C CA . SER A 1 137 ? -5.052 -5.212 -8.598 1.00 95.44 137 SER A CA 1
ATOM 1059 C C . SER A 1 137 ? -5.853 -6.441 -8.163 1.00 95.44 137 SER A C 1
ATOM 1061 O O . SER A 1 137 ? -6.328 -6.515 -7.033 1.00 95.44 137 SER A O 1
ATOM 1063 N N . VAL A 1 138 ? -5.887 -7.476 -9.012 1.00 94.06 138 VAL A N 1
ATOM 1064 C CA . VAL A 1 138 ? -6.485 -8.797 -8.715 1.00 94.06 138 VAL A CA 1
ATOM 1065 C C . VAL A 1 138 ? -5.796 -9.540 -7.566 1.00 94.06 138 VAL A C 1
ATOM 1067 O O . VAL A 1 138 ? -6.283 -10.575 -7.115 1.00 94.06 138 VAL A O 1
ATOM 1070 N N . PHE A 1 139 ? -4.643 -9.046 -7.112 1.00 93.88 139 PHE A N 1
ATOM 1071 C CA . PHE A 1 139 ? -3.905 -9.582 -5.968 1.00 93.88 139 PHE A CA 1
ATOM 1072 C C . PHE A 1 139 ? -4.267 -8.901 -4.646 1.00 93.88 139 PHE A C 1
ATOM 1074 O O . PHE A 1 139 ? -3.749 -9.305 -3.605 1.00 93.88 139 PHE A O 1
ATOM 1081 N N . LEU A 1 140 ? -5.118 -7.874 -4.682 1.00 92.12 140 LEU A N 1
ATOM 1082 C CA . LEU A 1 140 ? -5.641 -7.200 -3.504 1.00 92.12 140 LEU A CA 1
ATOM 1083 C C . LEU A 1 140 ? -7.116 -7.544 -3.332 1.00 92.12 140 LEU A C 1
ATOM 1085 O O . LEU A 1 140 ? -7.867 -7.658 -4.298 1.00 92.12 140 LEU A O 1
ATOM 1089 N N . ASP A 1 141 ? -7.527 -7.685 -2.078 1.00 84.62 141 ASP A N 1
ATOM 1090 C CA . ASP A 1 141 ? -8.928 -7.869 -1.733 1.00 84.62 141 ASP A CA 1
ATOM 1091 C C . ASP A 1 141 ? -9.490 -6.574 -1.144 1.00 84.62 141 ASP A C 1
ATOM 1093 O O . ASP A 1 141 ? -8.831 -5.873 -0.365 1.00 84.62 141 ASP A O 1
ATOM 1097 N N . ARG A 1 142 ? -10.739 -6.266 -1.493 1.00 79.38 142 ARG A N 1
ATOM 1098 C CA . ARG A 1 142 ? -11.483 -5.168 -0.881 1.00 79.38 142 ARG A CA 1
ATOM 1099 C C . ARG A 1 142 ? -12.105 -5.696 0.393 1.00 79.38 142 ARG A C 1
ATOM 1101 O O . ARG A 1 142 ? -13.266 -6.097 0.437 1.00 79.38 142 ARG A O 1
ATOM 1108 N N . THR A 1 143 ? -11.319 -5.664 1.455 1.00 65.06 143 THR A N 1
ATOM 1109 C CA . THR A 1 143 ? -11.865 -5.915 2.778 1.00 65.06 143 THR A CA 1
ATOM 1110 C C . THR A 1 143 ? -12.609 -4.659 3.234 1.00 65.06 143 THR A C 1
ATOM 1112 O O . THR A 1 143 ? -12.096 -3.545 3.084 1.00 65.06 143 THR A O 1
ATOM 1115 N N . PRO A 1 144 ? -13.835 -4.778 3.781 1.00 57.44 144 PRO A N 1
ATOM 1116 C CA . PRO A 1 144 ? -14.369 -3.704 4.601 1.00 57.44 144 PRO A CA 1
ATOM 1117 C C . PRO A 1 144 ? -13.287 -3.376 5.620 1.00 57.44 144 PRO A C 1
ATOM 1119 O O . PRO A 1 144 ? -12.761 -4.314 6.226 1.00 57.44 144 PRO A O 1
ATOM 1122 N N . MET A 1 145 ? -12.946 -2.095 5.808 1.00 49.88 145 MET A N 1
ATOM 1123 C CA . MET A 1 145 ? -12.118 -1.720 6.949 1.00 49.88 145 MET A CA 1
ATOM 1124 C C . MET A 1 145 ? -12.760 -2.379 8.168 1.00 49.88 145 MET A C 1
ATOM 1126 O O . MET A 1 145 ? -13.857 -1.996 8.583 1.00 49.88 145 MET A O 1
ATOM 1130 N N . LEU A 1 146 ? -12.102 -3.405 8.715 1.00 48.41 146 LEU A N 1
ATOM 1131 C CA . LEU A 1 146 ? -12.332 -3.806 10.087 1.00 48.41 146 LEU A CA 1
ATOM 1132 C C . LEU A 1 146 ? -11.969 -2.540 10.828 1.00 48.41 146 LEU A C 1
ATOM 1134 O O . LEU A 1 146 ? -10.789 -2.210 10.874 1.00 48.41 146 LEU A O 1
ATOM 1138 N N . SER A 1 147 ? -12.972 -1.756 11.228 1.00 42.22 147 SER A N 1
ATOM 1139 C CA . SER A 1 147 ? -12.754 -0.437 11.797 1.00 42.22 147 SER A CA 1
ATOM 1140 C C . SER A 1 147 ? -11.665 -0.581 12.843 1.00 42.22 147 SER A C 1
ATOM 1142 O O . SER A 1 147 ? -11.882 -1.224 13.877 1.00 42.22 147 SER A O 1
ATOM 1144 N N . ALA A 1 148 ? -10.473 -0.068 12.541 1.00 42.47 148 ALA A N 1
ATOM 1145 C CA . ALA A 1 148 ? -9.416 -0.042 13.517 1.00 42.47 148 ALA A CA 1
ATOM 1146 C C . ALA A 1 148 ? -10.007 0.695 14.730 1.00 42.47 148 ALA A C 1
ATOM 1148 O O . ALA A 1 148 ? -10.560 1.788 14.610 1.00 42.47 148 ALA A O 1
ATOM 1149 N N . ALA A 1 149 ? -9.988 0.027 15.880 1.00 48.62 149 ALA A N 1
ATOM 1150 C CA . ALA A 1 149 ? -10.269 0.573 17.205 1.00 48.62 149 ALA A CA 1
ATOM 1151 C C . ALA A 1 149 ? -11.703 1.002 17.600 1.00 48.62 149 ALA A C 1
ATOM 1153 O O . ALA A 1 149 ? -11.910 1.262 18.784 1.00 48.62 149 ALA A O 1
ATOM 1154 N N . GLN A 1 150 ? -12.715 1.026 16.727 1.00 54.12 150 GLN A N 1
ATOM 1155 C CA . GLN A 1 150 ? -14.102 1.256 17.177 1.00 54.12 150 GLN A CA 1
ATOM 1156 C C . GLN A 1 150 ? -14.819 -0.078 17.358 1.00 54.12 150 GLN A C 1
ATOM 1158 O O . GLN A 1 150 ? -15.423 -0.610 16.430 1.00 54.12 150 GLN A O 1
ATOM 1163 N N . GLY A 1 151 ? -14.745 -0.653 18.560 1.00 62.22 151 GLY A N 1
ATOM 1164 C CA . GLY A 1 151 ? -15.521 -1.850 18.855 1.00 62.22 151 GLY A CA 1
ATOM 1165 C C . GLY A 1 151 ? -17.012 -1.618 18.599 1.00 62.22 151 GLY A C 1
ATOM 1166 O O . GLY A 1 151 ? -17.537 -0.514 18.769 1.00 62.22 151 GLY A O 1
ATOM 1167 N N . ALA A 1 152 ? -17.717 -2.679 18.201 1.00 76.50 152 ALA A N 1
ATOM 1168 C CA . ALA A 1 152 ? -19.133 -2.596 17.867 1.00 76.50 152 ALA A CA 1
ATOM 1169 C C . ALA A 1 152 ? -19.949 -1.932 19.000 1.00 76.50 152 ALA A C 1
ATOM 1171 O O . ALA A 1 152 ? -19.745 -2.258 20.178 1.00 76.50 152 ALA A O 1
ATOM 1172 N N . PRO A 1 153 ? -20.872 -1.002 18.690 1.00 86.31 153 PRO A N 1
ATOM 1173 C CA . PRO A 1 153 ? -21.565 -0.234 19.714 1.00 86.31 153 PRO A CA 1
ATOM 1174 C C . PRO A 1 153 ? -22.387 -1.155 20.621 1.00 86.31 153 PRO A C 1
ATOM 1176 O O . PRO A 1 153 ? -23.192 -1.963 20.154 1.00 86.31 153 PRO A O 1
ATOM 1179 N N . ILE A 1 154 ? -22.208 -1.013 21.938 1.00 92.62 154 ILE A N 1
ATOM 1180 C CA . ILE A 1 154 ? -22.980 -1.778 22.922 1.00 92.62 154 ILE A CA 1
ATOM 1181 C C . ILE A 1 154 ? -24.409 -1.228 22.953 1.00 92.62 154 ILE A C 1
ATOM 1183 O O . ILE A 1 154 ? -24.672 -0.138 23.474 1.00 92.62 154 ILE A O 1
ATOM 1187 N N . ALA A 1 155 ? -25.345 -2.017 22.436 1.00 94.81 155 ALA A N 1
ATOM 1188 C CA . ALA A 1 155 ? -26.769 -1.777 22.569 1.00 94.81 155 ALA A CA 1
ATOM 1189 C C . ALA A 1 155 ? -27.239 -2.133 23.985 1.00 94.81 155 ALA A C 1
ATOM 1191 O O . ALA A 1 155 ? -26.813 -3.132 24.569 1.00 94.81 155 ALA A O 1
ATOM 1192 N N . VAL A 1 156 ? -28.156 -1.324 24.517 1.00 95.31 156 VAL A N 1
ATOM 1193 C CA . VAL A 1 156 ? -28.746 -1.511 25.846 1.00 95.31 156 VAL A CA 1
ATOM 1194 C C . VAL A 1 156 ? -30.245 -1.704 25.703 1.00 95.31 156 VAL A C 1
ATOM 1196 O O . VAL A 1 156 ? -30.930 -0.858 25.131 1.00 95.31 156 VAL A O 1
ATOM 1199 N N . ARG A 1 157 ? -30.766 -2.802 26.253 1.00 96.12 157 ARG A N 1
ATOM 1200 C CA . ARG A 1 157 ? -32.208 -3.045 26.357 1.00 96.12 157 ARG A CA 1
ATOM 1201 C C . ARG A 1 157 ? -32.639 -3.021 27.820 1.00 96.12 157 ARG A C 1
ATOM 1203 O O . ARG A 1 157 ? -32.131 -3.784 28.643 1.00 96.12 157 ARG A O 1
ATOM 1210 N N . GLY A 1 158 ? -33.606 -2.151 28.108 1.00 92.00 158 GLY A N 1
ATOM 1211 C CA . GLY A 1 158 ? -34.143 -1.884 29.443 1.00 92.00 158 GLY A CA 1
ATOM 1212 C C . GLY A 1 158 ? -33.868 -0.451 29.912 1.00 92.00 158 GLY A C 1
ATOM 1213 O O . GLY A 1 158 ? -33.033 0.253 29.348 1.00 92.00 158 GLY A O 1
ATOM 1214 N N . LYS A 1 159 ? -34.597 -0.006 30.943 1.00 92.31 159 LYS A N 1
ATOM 1215 C CA . LYS A 1 159 ? -34.413 1.324 31.550 1.00 92.31 159 LYS A CA 1
ATOM 1216 C C . LYS A 1 159 ? -33.356 1.254 32.664 1.00 92.31 159 LYS A C 1
ATOM 1218 O O . LYS A 1 159 ? -33.498 0.375 33.518 1.00 92.31 159 LYS A O 1
ATOM 1223 N N . PRO A 1 160 ? -32.351 2.150 32.707 1.00 93.12 160 PRO A N 1
ATOM 1224 C CA . PRO A 1 160 ? -31.310 2.118 33.732 1.00 93.12 160 PRO A CA 1
ATOM 1225 C C . PRO A 1 160 ? -31.825 2.601 35.097 1.00 93.12 160 PRO A C 1
ATOM 1227 O O . PRO A 1 160 ? -31.661 3.764 35.447 1.00 93.12 160 PRO A O 1
ATOM 1230 N N . LYS A 1 161 ? -32.463 1.705 35.855 1.00 94.25 161 LYS A N 1
ATOM 1231 C CA . LYS A 1 161 ? -33.007 1.975 37.195 1.00 94.25 161 LYS A CA 1
ATOM 1232 C C . LYS A 1 161 ? -32.224 1.236 38.283 1.00 94.25 161 LYS A C 1
ATOM 1234 O O . LYS A 1 161 ? -31.729 0.143 37.994 1.00 94.25 161 LYS A O 1
ATOM 1239 N N . PRO A 1 162 ? -32.168 1.768 39.517 1.00 95.56 162 PRO A N 1
ATOM 1240 C CA . PRO A 1 162 ? -31.538 1.085 40.640 1.00 95.56 162 PRO A CA 1
ATOM 1241 C C . PRO A 1 162 ? -32.026 -0.363 40.815 1.00 95.56 162 PRO A C 1
ATOM 1243 O O . PRO A 1 162 ? -33.221 -0.634 40.669 1.00 95.56 162 PRO A O 1
ATOM 1246 N N . GLY A 1 163 ? -31.095 -1.294 41.040 1.00 92.44 163 GLY A N 1
ATOM 1247 C CA . GLY A 1 163 ? -31.351 -2.723 41.289 1.00 92.44 163 GLY A CA 1
ATOM 1248 C C . GLY A 1 163 ? -31.931 -3.525 40.120 1.00 92.44 163 GLY A C 1
ATOM 1249 O O . GLY A 1 163 ? -32.106 -4.744 40.200 1.00 92.44 163 GLY A O 1
ATOM 1250 N N . ARG A 1 164 ? -32.235 -2.876 38.988 1.00 94.06 164 ARG A N 1
ATOM 1251 C CA . ARG A 1 164 ? -32.752 -3.562 37.802 1.00 94.06 164 ARG A CA 1
ATOM 1252 C C . ARG A 1 164 ? -31.634 -4.118 36.945 1.00 94.06 164 ARG A C 1
ATOM 1254 O O . ARG A 1 164 ? -30.538 -3.576 36.853 1.00 94.06 164 ARG A O 1
ATOM 1261 N N . ALA A 1 165 ? -31.95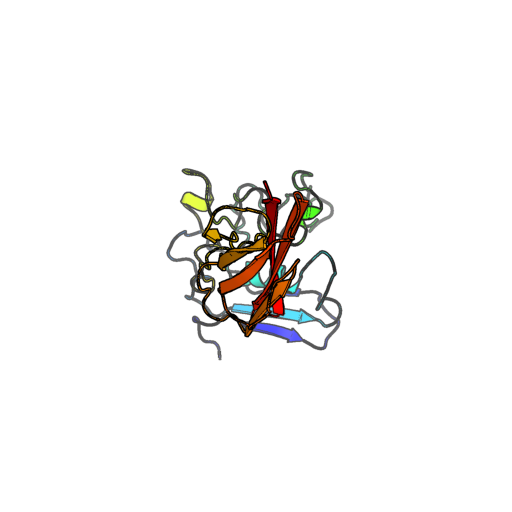4 -5.197 36.244 1.00 93.81 165 ALA A N 1
ATOM 1262 C CA . ALA A 1 165 ? -31.057 -5.746 35.251 1.00 93.81 165 ALA A CA 1
ATOM 1263 C C . ALA A 1 165 ? -31.290 -5.151 33.862 1.00 93.81 165 ALA A C 1
ATOM 1265 O O . ALA A 1 165 ? -32.428 -4.894 33.464 1.00 93.81 165 ALA A O 1
ATOM 1266 N N . LEU A 1 166 ? -30.204 -5.028 33.107 1.00 94.94 166 LEU A N 1
ATOM 1267 C CA . LEU A 1 166 ? -30.184 -4.648 31.702 1.00 94.94 166 LEU A CA 1
ATOM 1268 C C . LEU A 1 166 ? -29.589 -5.768 30.853 1.00 94.94 166 LEU A C 1
ATOM 1270 O O . LEU A 1 166 ? -28.722 -6.518 31.310 1.00 94.94 166 LEU A O 1
ATOM 1274 N N . ALA A 1 167 ? -30.039 -5.851 29.604 1.00 96.12 167 ALA A N 1
ATOM 1275 C CA . ALA A 1 167 ? -29.376 -6.652 28.585 1.00 96.12 167 ALA A CA 1
ATOM 1276 C C . ALA A 1 167 ? -28.441 -5.757 27.766 1.00 96.12 167 ALA A C 1
ATOM 1278 O O . ALA A 1 167 ? -28.848 -4.695 27.289 1.00 96.12 167 ALA A O 1
ATOM 1279 N N . LEU A 1 168 ? -27.197 -6.206 27.617 1.00 96.62 168 LEU A N 1
ATOM 1280 C CA . LEU A 1 168 ? -26.162 -5.577 26.807 1.00 96.62 168 LEU A CA 1
ATOM 1281 C C . LEU A 1 168 ? -25.844 -6.500 25.634 1.00 96.62 168 LEU A C 1
ATOM 1283 O O . LEU A 1 168 ? -25.743 -7.716 25.818 1.00 96.62 168 LEU A O 1
ATOM 1287 N N . SER A 1 169 ? -25.688 -5.948 24.437 1.00 95.38 169 SER A N 1
ATOM 1288 C CA . SER A 1 169 ? -25.353 -6.745 23.256 1.00 95.38 169 SER A CA 1
ATOM 1289 C C . SER A 1 169 ? -24.602 -5.947 22.208 1.00 95.38 169 SER A C 1
ATOM 1291 O O . SER A 1 169 ? -24.811 -4.745 22.080 1.00 95.38 169 SER A O 1
ATOM 1293 N N . VAL A 1 170 ? -23.817 -6.651 21.405 1.00 92.38 170 VAL A N 1
ATOM 1294 C CA . VAL A 1 170 ? -23.264 -6.171 20.137 1.00 92.38 170 VAL A CA 1
ATOM 1295 C C . VAL A 1 170 ? -23.760 -7.063 18.991 1.00 92.38 170 VAL A C 1
ATOM 1297 O O . VAL A 1 170 ? -24.197 -8.191 19.255 1.00 92.38 170 VAL A O 1
ATOM 1300 N N . PRO A 1 171 ? -23.725 -6.594 17.730 1.00 88.44 171 PRO A N 1
ATOM 1301 C CA . PRO A 1 171 ? -23.891 -7.461 16.568 1.00 88.44 171 PRO A CA 1
ATOM 1302 C C . PRO A 1 171 ? -22.980 -8.692 16.649 1.00 88.44 171 PRO A C 1
ATOM 1304 O O . PRO A 1 171 ? -21.881 -8.636 17.202 1.00 88.44 171 PRO A O 1
ATOM 1307 N N . VAL A 1 172 ? -23.444 -9.819 16.108 1.00 82.31 172 VAL A N 1
ATOM 1308 C CA . VAL A 1 172 ? -22.589 -11.002 15.961 1.00 82.31 172 VAL A CA 1
ATOM 1309 C C . VAL A 1 172 ? -21.552 -10.684 14.891 1.00 82.31 172 VAL A C 1
ATOM 1311 O O . VAL A 1 172 ? -21.913 -10.326 13.775 1.00 82.31 172 VAL A O 1
ATOM 1314 N N . ILE A 1 173 ? -20.278 -10.802 15.253 1.00 79.31 173 ILE A N 1
ATOM 1315 C CA . ILE A 1 173 ? -19.153 -10.559 14.351 1.00 79.31 173 ILE A CA 1
ATOM 1316 C C . ILE A 1 173 ? -18.617 -11.935 13.932 1.00 79.31 173 ILE A C 1
ATOM 1318 O O . ILE A 1 173 ? -18.295 -12.741 14.813 1.00 79.31 173 ILE A O 1
ATOM 1322 N N . PRO A 1 174 ? -18.558 -12.248 12.627 1.00 77.44 174 PRO A N 1
ATOM 1323 C CA . PRO A 1 174 ? -17.976 -13.496 12.147 1.00 77.44 174 PRO A CA 1
ATOM 1324 C C . PRO A 1 174 ? -16.512 -13.643 12.576 1.00 77.44 174 PRO A C 1
ATOM 1326 O O . PRO A 1 174 ? -15.756 -12.676 12.571 1.00 77.44 174 PRO A O 1
ATOM 1329 N N . GLY A 1 175 ? -16.110 -14.860 12.943 1.00 80.62 175 GLY A N 1
ATOM 1330 C CA . GLY A 1 175 ? -14.712 -15.175 13.249 1.00 80.62 175 GLY A CA 1
ATOM 1331 C C . GLY A 1 175 ? -14.219 -14.769 14.641 1.00 80.62 175 GLY A C 1
ATOM 1332 O O . GLY A 1 175 ? -13.050 -14.987 14.932 1.00 80.62 175 GLY A O 1
ATOM 1333 N N . VAL A 1 176 ? -15.063 -14.232 15.531 1.00 86.38 176 VAL A N 1
ATOM 1334 C CA . VAL A 1 176 ? -14.630 -13.889 16.899 1.00 86.38 176 VAL A CA 1
ATOM 1335 C C . VAL A 1 176 ? -14.160 -15.125 17.664 1.00 86.38 176 VAL A C 1
ATOM 1337 O O . VAL A 1 176 ? -14.901 -16.097 17.806 1.00 86.38 176 VAL A O 1
ATOM 1340 N N . GLN A 1 177 ? -12.961 -15.045 18.245 1.00 90.31 177 GLN A N 1
ATOM 1341 C CA . GLN A 1 177 ? -12.443 -16.076 19.147 1.00 90.31 177 GLN A CA 1
ATOM 1342 C C . GLN A 1 177 ? -12.977 -15.914 20.571 1.00 90.31 177 GLN A C 1
ATOM 1344 O O . GLN A 1 177 ? -13.282 -16.900 21.247 1.00 90.31 177 GLN A O 1
ATOM 1349 N N . LYS A 1 178 ? -13.062 -14.668 21.062 1.00 92.19 178 LYS A N 1
ATOM 1350 C CA . LYS A 1 178 ? -13.449 -14.399 22.452 1.00 92.19 178 LYS A CA 1
ATOM 1351 C C . LYS A 1 178 ? -14.133 -13.048 22.640 1.00 92.19 178 LYS A C 1
ATOM 1353 O O . LYS A 1 178 ? -13.619 -12.022 22.212 1.00 92.19 178 LYS A O 1
ATOM 1358 N N . TYR A 1 179 ? -15.227 -13.050 23.397 1.00 93.75 179 TYR A N 1
ATOM 1359 C CA . TYR A 1 179 ? -15.867 -11.878 23.986 1.00 93.75 179 TYR A CA 1
ATOM 1360 C C . TYR A 1 179 ? -15.540 -11.793 25.482 1.00 93.75 179 TYR A C 1
ATOM 1362 O O . TYR A 1 179 ? -15.693 -12.763 26.227 1.00 93.75 179 TYR A O 1
ATOM 1370 N N . THR A 1 180 ? -15.145 -10.616 25.960 1.00 95.50 180 THR A N 1
ATOM 1371 C CA . THR A 1 180 ? -14.921 -10.369 27.391 1.00 95.50 180 THR A CA 1
ATOM 1372 C C . THR A 1 180 ? -15.675 -9.128 27.841 1.00 95.50 180 THR A C 1
ATOM 1374 O O . THR A 1 180 ? -15.265 -8.003 27.564 1.00 95.50 180 THR A O 1
ATOM 1377 N N . TRP A 1 181 ? -16.763 -9.339 28.580 1.00 95.62 181 TRP A N 1
ATOM 1378 C CA . TRP A 1 181 ? -17.555 -8.263 29.172 1.00 95.62 181 TRP A CA 1
ATOM 1379 C C . TRP A 1 181 ? -17.022 -7.863 30.550 1.00 95.62 181 TRP A C 1
ATOM 1381 O O . TRP A 1 181 ? -16.726 -8.729 31.377 1.00 95.62 181 TRP A O 1
ATOM 1391 N N . ARG A 1 182 ? -16.947 -6.556 30.823 1.00 96.06 182 ARG A N 1
ATOM 1392 C CA . ARG A 1 182 ? -16.517 -5.985 32.108 1.00 96.06 182 ARG A CA 1
ATOM 1393 C C . ARG A 1 182 ? -17.415 -4.826 32.537 1.00 96.06 182 ARG A C 1
ATOM 1395 O O . ARG A 1 182 ? -17.861 -4.034 31.711 1.00 96.06 182 ARG A O 1
ATOM 1402 N N . GLY A 1 183 ? -17.648 -4.719 33.842 1.00 94.75 183 GLY A N 1
ATOM 1403 C CA . GLY A 1 183 ? -18.389 -3.627 34.476 1.00 94.75 183 GLY A CA 1
ATOM 1404 C C . GLY A 1 183 ? -19.276 -4.110 35.631 1.00 94.75 183 GLY A C 1
ATOM 1405 O O . GLY A 1 183 ? -19.355 -5.316 35.883 1.00 94.75 183 GLY A O 1
ATOM 1406 N N . PRO A 1 184 ? -19.947 -3.192 36.349 1.00 94.25 184 PRO A N 1
ATOM 1407 C CA . PRO A 1 184 ? -20.726 -3.523 37.542 1.00 94.25 184 PRO A CA 1
ATOM 1408 C C . PRO A 1 184 ? -21.869 -4.509 37.266 1.00 94.25 184 PRO A C 1
ATOM 1410 O O . PRO A 1 184 ? -22.682 -4.299 36.363 1.00 94.25 184 PRO A O 1
ATOM 1413 N N . GLY A 1 185 ? -21.926 -5.588 38.051 1.00 93.44 185 GLY A N 1
ATOM 1414 C CA . GLY A 1 185 ? -22.999 -6.587 3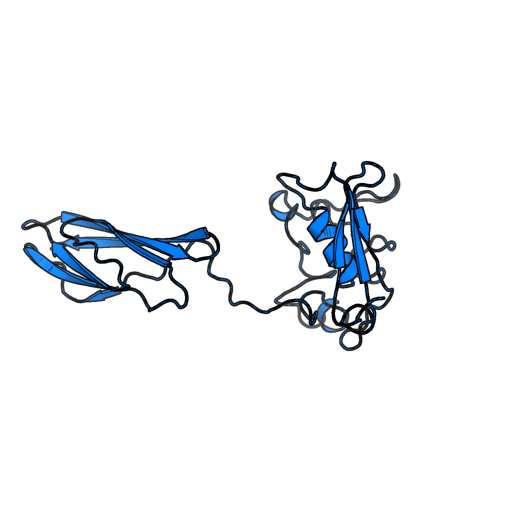7.998 1.00 93.44 185 GLY A CA 1
ATOM 1415 C C . GLY A 1 185 ? -23.069 -7.412 36.709 1.00 93.44 185 GLY A C 1
ATOM 1416 O O . GLY A 1 185 ? -24.081 -8.078 36.478 1.00 93.44 185 GLY A O 1
ATOM 1417 N N . ILE A 1 186 ? -22.031 -7.376 35.863 1.00 95.25 186 ILE A N 1
ATOM 1418 C CA . ILE A 1 186 ? -21.913 -8.235 34.679 1.00 95.25 186 ILE A CA 1
ATOM 1419 C C . ILE A 1 186 ? -21.497 -9.649 35.080 1.00 95.25 186 ILE A C 1
ATOM 1421 O O . ILE A 1 186 ? -20.567 -9.842 35.860 1.00 95.25 186 ILE A O 1
ATOM 1425 N N . ARG A 1 187 ? -22.118 -10.646 34.442 1.00 89.06 187 ARG A N 1
ATOM 1426 C CA . ARG A 1 187 ? -21.565 -12.004 34.350 1.00 89.06 187 ARG A CA 1
ATOM 1427 C C . ARG A 1 187 ? -20.933 -12.203 32.977 1.00 89.06 187 ARG A C 1
ATOM 1429 O O . ARG A 1 187 ? -21.640 -12.235 31.969 1.00 89.06 187 ARG A O 1
ATOM 1436 N N . ASN A 1 188 ? -19.608 -12.320 32.922 1.00 91.12 188 ASN A N 1
ATOM 1437 C CA . ASN A 1 188 ? -18.930 -12.632 31.668 1.00 91.12 188 ASN A CA 1
ATOM 1438 C C . ASN A 1 188 ? -19.305 -14.052 31.215 1.00 91.12 188 ASN A C 1
ATOM 1440 O O . ASN A 1 188 ? -19.291 -14.981 32.017 1.00 91.12 188 ASN A O 1
ATOM 1444 N N . ASN A 1 189 ? -19.656 -14.212 29.943 1.00 90.75 189 ASN A N 1
ATOM 1445 C CA . ASN A 1 189 ? -20.192 -15.464 29.402 1.00 90.75 189 ASN A CA 1
ATOM 1446 C C . ASN A 1 189 ? -19.603 -15.842 28.036 1.00 90.75 189 ASN A C 1
ATOM 1448 O O . ASN A 1 189 ? -20.084 -16.791 27.422 1.00 90.75 189 ASN A O 1
ATOM 1452 N N . ASN A 1 190 ? -18.605 -15.090 27.558 1.00 93.94 190 ASN A N 1
ATOM 1453 C CA . ASN A 1 190 ? -17.986 -15.270 26.247 1.00 93.94 190 ASN A CA 1
ATOM 1454 C C . ASN A 1 190 ? -18.981 -15.272 25.066 1.00 93.94 190 ASN A C 1
ATOM 1456 O O . ASN A 1 190 ? -18.847 -16.047 24.124 1.00 93.94 190 ASN A O 1
ATOM 1460 N N . ARG A 1 191 ? -20.021 -14.431 25.117 1.00 94.94 191 ARG A N 1
ATOM 1461 C CA . ARG A 1 191 ? -21.010 -14.279 24.035 1.00 94.94 191 ARG A CA 1
ATOM 1462 C C . ARG A 1 191 ? -21.133 -12.819 23.612 1.00 94.94 191 ARG A C 1
ATOM 1464 O O . ARG A 1 191 ? -20.845 -11.919 24.395 1.00 94.94 191 ARG A O 1
ATOM 1471 N N . SER A 1 192 ? -21.698 -12.576 22.430 1.00 93.25 192 SER A N 1
ATOM 1472 C CA . SER A 1 192 ? -22.030 -11.230 21.925 1.00 93.25 192 SER A CA 1
ATOM 1473 C C . SER A 1 192 ? -23.100 -10.485 22.744 1.00 93.25 192 SER A C 1
ATOM 1475 O O . SER A 1 192 ? -23.427 -9.337 22.452 1.00 93.25 192 SER A O 1
ATOM 1477 N N . ARG A 1 193 ? -23.662 -11.117 23.783 1.00 95.44 193 ARG A N 1
ATOM 1478 C CA . ARG A 1 193 ? -24.671 -10.541 24.679 1.00 95.44 193 ARG A CA 1
ATOM 1479 C C . ARG A 1 193 ? -24.460 -10.977 26.123 1.00 95.44 193 ARG A C 1
ATOM 1481 O O . ARG A 1 193 ? -24.134 -12.137 26.376 1.00 95.44 193 ARG A O 1
ATOM 1488 N N . THR A 1 194 ? -24.743 -10.088 27.068 1.00 96.88 194 THR A N 1
ATOM 1489 C CA . THR A 1 194 ? -24.717 -10.376 28.507 1.00 96.88 194 THR A CA 1
ATOM 1490 C C . THR A 1 194 ? -25.836 -9.645 29.258 1.00 96.88 194 THR A C 1
ATOM 1492 O O . THR A 1 194 ? -26.560 -8.820 28.698 1.00 96.88 194 THR A O 1
ATOM 1495 N N . ARG A 1 195 ? -25.993 -9.969 30.543 1.00 95.94 195 ARG A N 1
ATOM 1496 C CA . ARG A 1 195 ? -26.898 -9.303 31.480 1.00 95.94 195 ARG A CA 1
ATOM 1497 C C . ARG A 1 195 ? -26.074 -8.636 32.578 1.00 95.94 195 ARG A C 1
ATOM 1499 O O . ARG A 1 195 ? -25.186 -9.273 33.144 1.00 95.94 195 ARG A O 1
ATOM 1506 N N . ALA A 1 196 ? -26.408 -7.389 32.894 1.00 96.06 196 ALA A N 1
ATOM 1507 C CA . ALA A 1 196 ? -25.802 -6.626 33.980 1.00 96.06 196 ALA A CA 1
ATOM 1508 C C . ALA A 1 196 ? -26.870 -6.249 35.012 1.00 96.06 196 ALA A C 1
ATOM 1510 O O . ALA A 1 196 ? -27.921 -5.741 34.625 1.00 96.06 196 ALA A O 1
ATOM 1511 N N . VAL A 1 197 ? -26.630 -6.501 36.299 1.00 96.25 197 VAL A N 1
ATOM 1512 C CA . VAL A 1 197 ? -27.472 -5.981 37.394 1.00 96.25 197 VAL A CA 1
ATOM 1513 C C . VAL A 1 197 ? -26.927 -4.620 37.819 1.00 96.25 197 VAL A C 1
ATOM 1515 O O . VAL A 1 197 ? -25.745 -4.500 38.132 1.00 96.25 197 VAL A O 1
ATOM 1518 N N . LEU A 1 198 ? -27.767 -3.586 37.778 1.00 95.69 198 LEU A N 1
ATOM 1519 C CA . LEU A 1 198 ? -27.365 -2.234 38.151 1.00 95.69 198 LEU A CA 1
ATOM 1520 C C . LEU A 1 198 ? -27.250 -2.082 39.673 1.00 95.69 198 LEU A C 1
ATOM 1522 O O . LEU A 1 198 ? -27.946 -2.787 40.398 1.00 95.69 198 LEU A O 1
ATOM 1526 N N . PRO A 1 199 ? -26.424 -1.137 40.162 1.00 94.56 199 PRO A N 1
ATOM 1527 C CA . PRO A 1 199 ? -26.375 -0.798 41.581 1.00 94.56 199 PRO A CA 1
ATOM 1528 C C . PRO A 1 199 ? -27.758 -0.427 42.133 1.00 94.56 199 PRO A C 1
ATOM 1530 O O . PRO A 1 199 ? -28.546 0.208 41.434 1.00 94.56 199 PRO A O 1
ATOM 1533 N N . ASP A 1 200 ? -28.026 -0.722 43.405 1.00 95.62 200 ASP A N 1
ATOM 1534 C CA . ASP A 1 200 ? -29.293 -0.392 44.089 1.00 95.62 200 ASP A CA 1
ATOM 1535 C C . ASP A 1 200 ? -29.448 1.100 44.446 1.00 95.62 200 ASP A C 1
ATOM 1537 O O . ASP A 1 200 ? -30.347 1.494 45.184 1.00 95.62 200 ASP A O 1
ATOM 1541 N N . ARG A 1 201 ? -28.590 1.964 43.894 1.00 94.44 201 ARG A N 1
ATOM 1542 C CA . ARG A 1 201 ? -28.587 3.415 44.112 1.00 94.44 201 ARG A CA 1
ATOM 1543 C C . ARG A 1 201 ? -28.266 4.174 42.821 1.00 94.44 201 ARG A C 1
ATOM 1545 O O . ARG A 1 201 ? -27.634 3.599 41.929 1.00 94.44 201 ARG A O 1
ATOM 1552 N N . PRO A 1 202 ? -28.633 5.464 42.713 1.00 96.00 202 PRO A N 1
ATOM 1553 C CA . PRO A 1 202 ? -28.225 6.302 41.592 1.00 96.00 202 PRO A CA 1
ATOM 1554 C C . PRO A 1 202 ? -26.701 6.327 41.434 1.00 96.00 202 PRO A C 1
ATOM 1556 O O . PRO A 1 202 ? -25.963 6.535 42.399 1.00 96.00 202 PRO A O 1
ATOM 1559 N N . ALA A 1 203 ? -26.228 6.097 40.212 1.00 94.19 203 ALA A N 1
ATOM 1560 C CA . ALA A 1 203 ? -24.807 6.004 39.893 1.00 94.19 203 ALA A CA 1
ATOM 1561 C C . ALA A 1 203 ? -24.562 6.228 38.395 1.00 94.19 203 ALA A C 1
ATOM 1563 O O . ALA A 1 203 ? -25.469 6.097 37.572 1.00 94.19 203 ALA A O 1
ATOM 1564 N N . VAL A 1 204 ? -23.318 6.528 38.031 1.00 96.56 204 VAL A N 1
ATOM 1565 C CA . VAL A 1 204 ? -22.838 6.409 36.650 1.00 96.56 204 VAL A CA 1
ATOM 1566 C C . VAL A 1 204 ? -22.024 5.125 36.568 1.00 96.56 204 VAL A C 1
ATOM 1568 O O . VAL A 1 204 ? -21.126 4.915 37.379 1.00 96.56 204 VAL A O 1
ATOM 1571 N N . VAL A 1 205 ? -22.364 4.250 35.626 1.00 95.38 205 VAL A N 1
ATOM 1572 C CA . VAL A 1 205 ? -21.686 2.963 35.429 1.00 95.38 205 VAL A CA 1
ATOM 1573 C C . VAL A 1 205 ? -21.143 2.869 34.015 1.00 95.38 205 VAL A C 1
ATOM 1575 O O . VAL A 1 205 ? -21.802 3.290 33.066 1.00 95.38 205 VAL A O 1
ATOM 1578 N N . THR A 1 206 ? -19.961 2.279 33.880 1.00 96.12 206 THR A N 1
ATOM 1579 C CA . THR A 1 206 ? -19.294 2.080 32.593 1.00 96.12 206 THR A CA 1
ATOM 1580 C C . THR A 1 206 ? -19.129 0.592 32.329 1.00 96.12 206 THR A C 1
ATOM 1582 O O . THR A 1 206 ? -18.646 -0.157 33.181 1.00 96.12 206 THR A O 1
ATOM 1585 N N . TYR A 1 207 ? -19.534 0.173 31.136 1.00 95.62 207 TYR A N 1
ATOM 1586 C CA . TYR A 1 207 ? -19.387 -1.185 30.633 1.00 95.62 207 TYR A CA 1
ATOM 1587 C C . TYR A 1 207 ? -18.367 -1.216 29.508 1.00 95.62 207 TYR A C 1
ATOM 1589 O O . TYR A 1 207 ? -18.425 -0.372 28.619 1.00 95.62 207 TYR A O 1
ATOM 1597 N N . ARG A 1 208 ? -17.472 -2.202 29.538 1.00 94.38 208 ARG A N 1
ATOM 1598 C CA . ARG A 1 208 ? -16.425 -2.422 28.536 1.00 94.38 208 ARG A CA 1
ATOM 1599 C C . ARG A 1 208 ? -16.584 -3.815 27.935 1.00 94.38 208 ARG A C 1
ATOM 1601 O O . ARG A 1 208 ? -16.827 -4.779 28.665 1.00 94.38 208 ARG A O 1
ATOM 1608 N N . LEU A 1 209 ? -16.439 -3.920 26.623 1.00 94.00 209 LEU A N 1
ATOM 1609 C CA . LEU A 1 209 ? -16.373 -5.176 25.886 1.00 94.00 209 LEU A CA 1
ATOM 1610 C C . LEU A 1 209 ? -15.037 -5.241 25.154 1.00 94.00 209 LEU A C 1
ATOM 1612 O O . LEU A 1 209 ? -14.700 -4.310 24.434 1.00 94.00 209 LEU A O 1
ATOM 1616 N N . LEU A 1 210 ? -14.319 -6.348 25.321 1.00 92.19 210 LEU A N 1
ATOM 1617 C CA . LEU A 1 210 ? -13.158 -6.700 24.505 1.00 92.19 210 LEU A CA 1
ATOM 1618 C C . LEU A 1 210 ? -13.526 -7.858 23.576 1.00 92.19 210 LEU A C 1
ATOM 1620 O O . LEU A 1 210 ? -14.159 -8.822 24.024 1.00 92.19 210 LEU A O 1
ATOM 1624 N N . ILE A 1 211 ? -13.128 -7.763 22.311 1.00 90.12 211 ILE A N 1
ATOM 1625 C CA . ILE A 1 211 ? -13.377 -8.762 21.270 1.00 90.12 211 ILE A CA 1
ATOM 1626 C C . ILE A 1 211 ? -12.028 -9.169 20.683 1.00 90.12 211 ILE A C 1
ATOM 1628 O O . ILE A 1 211 ? -11.362 -8.341 20.069 1.00 90.12 211 ILE A O 1
ATOM 1632 N N . ASN A 1 212 ? -11.637 -10.427 20.874 1.00 89.50 212 ASN A N 1
ATOM 1633 C CA . ASN A 1 212 ? -10.398 -10.966 20.319 1.00 89.50 212 ASN A CA 1
ATOM 1634 C C . ASN A 1 212 ? -10.690 -11.655 18.984 1.00 89.50 212 ASN A C 1
ATOM 1636 O O . ASN A 1 212 ? -11.541 -12.555 18.922 1.00 89.50 212 ASN A O 1
ATOM 1640 N N . MET A 1 213 ? -9.957 -11.250 17.954 1.00 81.94 213 MET A N 1
ATOM 1641 C CA . MET A 1 213 ? -10.031 -11.786 16.599 1.00 81.94 213 MET A CA 1
ATOM 1642 C C . MET A 1 213 ? -8.882 -12.778 16.325 1.00 81.94 213 MET A C 1
ATOM 1644 O O . MET A 1 213 ? -7.890 -12.783 17.057 1.00 81.94 213 MET A O 1
ATOM 1648 N N . PRO A 1 214 ? -9.002 -13.653 15.305 1.00 73.38 214 PRO A N 1
ATOM 1649 C CA . PRO A 1 214 ? -8.004 -14.688 15.028 1.00 73.38 214 PRO A CA 1
ATOM 1650 C C . PRO A 1 214 ? -6.650 -14.183 14.544 1.00 73.38 214 PRO A C 1
ATOM 1652 O O . PRO A 1 214 ? -5.646 -14.863 14.723 1.00 73.38 214 PRO A O 1
ATOM 1655 N N . ASP A 1 215 ? -6.634 -12.996 13.956 1.00 73.56 215 ASP A N 1
ATOM 1656 C CA . ASP A 1 215 ? -5.452 -12.259 13.505 1.00 73.56 215 ASP A CA 1
ATOM 1657 C C . ASP A 1 215 ? -4.704 -11.556 14.657 1.00 73.56 215 ASP A C 1
ATOM 1659 O O . ASP A 1 215 ? -3.719 -10.861 14.425 1.00 73.56 215 ASP A O 1
ATOM 1663 N N . GLY A 1 216 ? -5.161 -11.727 15.904 1.00 70.56 216 GLY A N 1
ATOM 1664 C CA . GLY A 1 216 ? -4.587 -11.079 17.083 1.00 70.56 216 GLY A CA 1
ATOM 1665 C C . GLY A 1 216 ? -5.126 -9.671 17.348 1.00 70.56 216 GLY A C 1
ATOM 1666 O O . GLY A 1 216 ? -4.758 -9.069 18.360 1.00 70.56 216 GLY A O 1
ATOM 1667 N N . VAL A 1 217 ? -6.029 -9.150 16.509 1.00 73.25 217 VAL A N 1
ATOM 1668 C CA . VAL A 1 217 ? -6.649 -7.837 16.719 1.00 73.25 217 VAL A CA 1
ATOM 1669 C C . VAL A 1 217 ? -7.604 -7.890 17.913 1.00 73.25 217 VAL A C 1
ATOM 1671 O O . VAL A 1 217 ? -8.448 -8.783 18.037 1.00 73.25 217 VAL A O 1
ATOM 1674 N N . VAL A 1 218 ? -7.502 -6.892 18.794 1.00 78.94 218 VAL A N 1
ATOM 1675 C CA . VAL A 1 218 ? -8.433 -6.694 19.910 1.00 78.94 218 VAL A CA 1
ATOM 1676 C C . VAL A 1 218 ? -9.268 -5.449 19.646 1.00 78.94 218 VAL A C 1
ATOM 1678 O O . VAL A 1 218 ? -8.743 -4.339 19.602 1.00 78.94 218 VAL A O 1
ATOM 1681 N N . GLN A 1 219 ? -10.581 -5.625 19.498 1.00 83.38 219 GLN A N 1
ATOM 1682 C CA . GLN A 1 219 ? -11.524 -4.509 19.429 1.00 83.38 219 GLN A CA 1
ATOM 1683 C C . GLN A 1 219 ? -12.084 -4.202 20.815 1.00 83.38 219 GLN A C 1
ATOM 1685 O O . GLN A 1 219 ? -12.361 -5.108 21.607 1.00 83.38 219 GLN A O 1
ATOM 1690 N N . GLU A 1 220 ? -12.311 -2.921 21.086 1.00 88.62 220 GLU A N 1
ATOM 1691 C CA . GLU A 1 220 ? -12.842 -2.455 22.357 1.00 88.62 220 GLU A CA 1
ATOM 1692 C C . GLU A 1 220 ? -14.063 -1.557 22.174 1.00 88.62 220 GLU A C 1
ATOM 1694 O O . GLU A 1 220 ? -14.029 -0.580 21.429 1.00 88.62 220 GLU A O 1
ATOM 1699 N N . SER A 1 221 ? -15.125 -1.856 22.922 1.00 88.56 221 SER A N 1
ATOM 1700 C CA . SER A 1 221 ? -16.320 -1.017 23.011 1.00 88.56 221 SER A CA 1
ATOM 1701 C C . SER A 1 221 ? -16.561 -0.584 24.446 1.00 88.56 221 SER A C 1
ATOM 1703 O O . SER A 1 221 ? -16.471 -1.398 25.366 1.00 88.56 221 SER A O 1
ATOM 1705 N N . THR A 1 222 ? -16.981 0.666 24.636 1.00 92.69 222 THR A N 1
ATOM 1706 C CA . THR A 1 222 ? -17.375 1.183 25.951 1.00 92.69 222 THR A CA 1
ATOM 1707 C C . THR A 1 222 ? -18.775 1.792 25.913 1.00 92.69 222 THR A C 1
ATOM 1709 O O . THR A 1 222 ? -19.178 2.412 24.930 1.00 92.69 222 THR A O 1
ATOM 1712 N N . ARG A 1 223 ? -19.544 1.621 26.993 1.00 94.25 223 ARG A N 1
ATOM 1713 C CA . ARG A 1 223 ? -20.867 2.229 27.167 1.00 94.25 223 ARG A CA 1
ATOM 1714 C C . ARG A 1 223 ? -21.070 2.699 28.595 1.00 94.25 223 ARG A C 1
ATOM 1716 O O . ARG A 1 223 ? -21.124 1.892 29.519 1.00 94.25 223 ARG A O 1
ATOM 1723 N N . THR A 1 224 ? -21.267 4.001 28.744 1.00 95.75 224 THR A N 1
ATOM 1724 C CA . THR A 1 224 ? -21.574 4.635 30.027 1.00 95.75 224 THR A CA 1
ATOM 1725 C C . THR A 1 224 ? -23.074 4.863 30.157 1.00 95.75 224 THR A C 1
ATOM 1727 O O . THR A 1 224 ? -23.715 5.363 29.232 1.00 95.75 224 THR A O 1
ATOM 1730 N N . LEU A 1 225 ? -23.645 4.495 31.303 1.00 95.00 225 LEU A N 1
ATOM 1731 C CA . LEU A 1 225 ? -25.057 4.673 31.630 1.00 95.00 225 LEU A CA 1
ATOM 1732 C C . LEU A 1 225 ? -25.203 5.456 32.930 1.00 95.00 225 LEU A C 1
ATOM 1734 O O . LEU A 1 225 ? -24.458 5.247 33.886 1.00 95.00 225 LEU A O 1
ATOM 1738 N N . ARG A 1 226 ? -26.217 6.319 32.982 1.00 96.19 226 ARG A N 1
ATOM 1739 C CA . ARG A 1 226 ? -26.637 6.992 34.211 1.00 96.19 226 ARG A CA 1
ATOM 1740 C C . ARG A 1 226 ? -27.857 6.273 34.777 1.00 96.19 226 ARG A C 1
ATOM 1742 O O . ARG A 1 226 ? -28.901 6.251 34.131 1.00 96.19 226 ARG A O 1
ATOM 1749 N N . VAL A 1 227 ? -27.704 5.687 35.958 1.00 94.06 227 VAL A N 1
ATOM 1750 C CA . VAL A 1 227 ? -28.760 4.992 36.699 1.00 94.06 227 VAL A CA 1
ATOM 1751 C C . VAL A 1 227 ? -29.575 6.027 37.469 1.00 94.06 227 VAL A C 1
ATOM 1753 O O . VAL A 1 227 ? -29.010 6.764 38.283 1.00 94.06 227 VAL A O 1
ATOM 1756 N N . ARG A 1 228 ? -30.874 6.111 37.175 1.00 89.62 228 ARG A N 1
ATOM 1757 C CA . ARG A 1 228 ? -31.833 7.038 37.793 1.00 89.62 228 ARG A CA 1
ATOM 1758 C C . ARG A 1 228 ? -33.171 6.345 38.028 1.00 89.62 228 ARG A C 1
ATOM 1760 O O . ARG A 1 228 ? -33.598 5.555 37.156 1.00 89.62 228 ARG A O 1
#

Radius of gyration: 24.43 Å; Cα contacts (8 Å, |Δi|>4): 521; chains: 1; bounding box: 58×40×63 Å